Protein AF-A0A957Y7Q2-F1 (afdb_monomer_lite)

Secondary structure (DSSP, 8-state):
-PEEEEEES----GGGGGB--GGG-S--SSEEEEEEEEEE-TTSS-EEEEEEEEEE--GGG-----GGGEEEEESPTT-SS--TTSPPEEEESSTTTTTTT--S--BTTB---S----EEEPPBTTTB--SEEEPGGG-EEE-HHHHHHS-GGGGGGGEEEEEEEES----GGGS-HHHHHHHHHHHT---EEEEE-SPPPPTT--EEE-

Radius of gyration: 21.17 Å; chains: 1; bounding box: 55×33×69 Å

pLDDT: mean 87.17, std 10.28, range [47.88, 97.75]

Sequence (210 aa):
MSGSLAFLAWTRSGIYDLANPPGGNPQLARLPGSVALRLEERDGPGSAQRAADFQIMGPGDVKALARRAVVRMVPAPNSSNAETTLSVHVELAAADLPWRFTPQEHANKHLRPWITLVVGTAAEPGIDDGEVEILPENFVRLRRPVLEAQPLSQAAKWAHVQVALSGDHPDIDVLSTSQLNQLVDAEGGKPVARLLSPRQLARNRLHVAA

Structure (mmCIF, N/CA/C/O backbone):
data_AF-A0A957Y7Q2-F1
#
_entry.id   AF-A0A957Y7Q2-F1
#
loop_
_atom_site.group_PDB
_atom_site.id
_atom_site.type_symbol
_atom_site.label_atom_id
_atom_site.label_alt_id
_atom_site.label_comp_id
_atom_site.label_asym_id
_atom_site.label_entity_id
_atom_site.label_seq_id
_atom_site.pdbx_PDB_ins_code
_atom_site.Cartn_x
_atom_site.Cartn_y
_atom_site.Cartn_z
_atom_site.occupancy
_atom_site.B_iso_or_equiv
_atom_site.auth_seq_id
_atom_site.auth_comp_id
_atom_site.auth_asym_id
_atom_site.auth_atom_id
_atom_site.pdbx_PDB_model_num
ATOM 1 N N . MET A 1 1 ? -26.999 -12.954 -13.210 1.00 47.88 1 MET A N 1
ATOM 2 C CA . MET A 1 1 ? -26.716 -12.090 -12.048 1.00 47.88 1 MET A CA 1
ATOM 3 C C . MET A 1 1 ? -25.632 -11.123 -12.485 1.00 47.88 1 MET A C 1
ATOM 5 O O . MET A 1 1 ? -24.567 -11.594 -12.862 1.00 47.88 1 MET A O 1
ATOM 9 N N . SER A 1 2 ? -25.932 -9.828 -12.582 1.00 55.00 2 SER A N 1
ATOM 10 C CA . SER A 1 2 ? -24.913 -8.821 -12.900 1.00 55.00 2 SER A CA 1
ATOM 11 C C . SER A 1 2 ? -24.164 -8.508 -11.609 1.00 55.00 2 SER A C 1
ATOM 13 O O . SER A 1 2 ? -24.804 -8.124 -10.638 1.00 55.00 2 SER A O 1
ATOM 15 N N . GLY A 1 3 ? -22.854 -8.747 -11.561 1.00 68.38 3 GLY A N 1
ATOM 16 C CA . GLY A 1 3 ? -22.027 -8.307 -10.435 1.00 68.38 3 GLY A CA 1
ATOM 17 C C . GLY A 1 3 ? -21.597 -6.862 -10.661 1.00 68.38 3 GLY A C 1
ATOM 18 O O . GLY A 1 3 ? -21.159 -6.533 -11.765 1.00 68.38 3 GLY A O 1
ATOM 19 N N . SER A 1 4 ? -21.723 -6.006 -9.650 1.00 79.38 4 SER A N 1
ATOM 20 C CA . SER A 1 4 ? -21.169 -4.650 -9.681 1.00 79.38 4 SER A CA 1
ATOM 21 C C . SER A 1 4 ? -19.810 -4.611 -8.973 1.00 79.38 4 SER A C 1
ATOM 23 O O . SER A 1 4 ? -19.458 -5.497 -8.186 1.00 79.38 4 SER A O 1
ATOM 25 N N . LEU A 1 5 ? -18.999 -3.604 -9.302 1.00 83.81 5 LEU A N 1
ATOM 26 C CA . LEU A 1 5 ? -17.697 -3.377 -8.679 1.00 83.81 5 LEU A CA 1
ATOM 27 C C . LEU A 1 5 ? -17.739 -2.082 -7.874 1.00 83.81 5 LEU A C 1
ATOM 29 O O . LEU A 1 5 ? -18.124 -1.044 -8.404 1.00 83.81 5 LEU A O 1
ATOM 33 N N . ALA A 1 6 ? -17.285 -2.148 -6.625 1.00 84.19 6 ALA A N 1
ATOM 34 C CA . ALA A 1 6 ? -17.049 -0.983 -5.783 1.00 84.19 6 ALA A CA 1
ATOM 35 C C . ALA A 1 6 ? -15.551 -0.699 -5.664 1.00 84.19 6 ALA A C 1
ATOM 37 O O . ALA A 1 6 ? -14.737 -1.626 -5.571 1.00 84.19 6 ALA A O 1
ATOM 38 N N . PHE A 1 7 ? -15.199 0.585 -5.606 1.00 87.25 7 PHE A N 1
ATOM 39 C CA . PHE A 1 7 ? -13.823 1.038 -5.441 1.00 87.25 7 PHE A CA 1
ATOM 40 C C . PHE A 1 7 ? -13.696 1.938 -4.215 1.00 87.25 7 PHE A C 1
ATOM 42 O O . PHE A 1 7 ? -14.393 2.942 -4.092 1.00 87.25 7 PHE A O 1
ATOM 49 N N . LEU A 1 8 ? -12.769 1.597 -3.321 1.00 87.81 8 LEU A N 1
ATOM 50 C CA . LEU A 1 8 ? -12.406 2.430 -2.175 1.00 87.81 8 LEU A CA 1
ATOM 51 C C . LEU A 1 8 ? -11.016 3.006 -2.398 1.00 87.81 8 LEU A C 1
ATOM 53 O O . LEU A 1 8 ? -10.085 2.281 -2.757 1.00 87.81 8 LEU A O 1
ATOM 57 N N . ALA A 1 9 ? -10.852 4.297 -2.115 1.00 90.25 9 ALA A N 1
ATOM 58 C CA . ALA A 1 9 ? -9.540 4.939 -2.156 1.00 90.25 9 ALA A CA 1
ATOM 59 C C . ALA A 1 9 ? -8.563 4.325 -1.137 1.00 90.25 9 ALA A C 1
ATOM 61 O O . ALA A 1 9 ? -7.359 4.339 -1.368 1.00 90.25 9 ALA A O 1
ATOM 62 N N . TRP A 1 10 ? -9.074 3.807 -0.015 1.00 92.00 10 TRP A N 1
ATOM 63 C CA . TRP A 1 10 ? -8.314 3.108 1.019 1.00 92.00 10 TRP A CA 1
ATOM 64 C C . TRP A 1 10 ? -9.252 2.351 1.966 1.00 92.00 10 TRP A C 1
ATOM 66 O O . TRP A 1 10 ? -10.445 2.641 2.031 1.00 92.00 10 TRP A O 1
ATOM 76 N N . THR A 1 11 ? -8.702 1.408 2.729 1.00 89.12 11 THR A N 1
ATOM 77 C CA . THR A 1 11 ? -9.353 0.825 3.912 1.00 89.12 11 THR A CA 1
ATOM 78 C C . THR A 1 11 ? -8.315 0.538 4.994 1.00 89.12 11 THR A C 1
ATOM 80 O O . THR A 1 11 ? -7.136 0.330 4.690 1.00 89.12 11 THR A O 1
ATOM 83 N N . ARG A 1 12 ? -8.727 0.572 6.263 1.00 88.62 12 ARG A N 1
ATOM 84 C CA . ARG A 1 12 ? -7.873 0.304 7.425 1.00 88.62 12 ARG A CA 1
ATOM 85 C C . ARG A 1 12 ? -8.731 -0.102 8.623 1.00 88.62 12 ARG A C 1
ATOM 87 O O . ARG A 1 12 ? -9.907 0.232 8.676 1.00 88.62 12 ARG A O 1
ATOM 94 N N . SER A 1 13 ? -8.133 -0.799 9.588 1.00 87.31 13 SER A N 1
ATOM 95 C CA . SER A 1 13 ? -8.796 -1.144 10.853 1.00 87.31 13 SER A CA 1
ATOM 96 C C . SER A 1 13 ? -9.350 0.093 11.575 1.00 87.31 13 SER A C 1
ATOM 98 O O . SER A 1 13 ? -8.656 1.106 11.680 1.00 87.31 13 SER A O 1
ATOM 100 N N . GLY A 1 14 ? -10.550 -0.031 12.149 1.00 85.44 14 GLY A N 1
ATOM 101 C CA . GLY A 1 14 ? -11.187 1.012 12.963 1.00 85.44 14 GLY A CA 1
ATOM 102 C C . GLY A 1 14 ? -10.459 1.329 14.275 1.00 85.44 14 GLY A C 1
ATOM 103 O O . GLY A 1 14 ? -10.749 2.339 14.901 1.00 85.44 14 GLY A O 1
ATOM 104 N N . ILE A 1 15 ? -9.449 0.541 14.685 1.00 87.06 15 ILE A N 1
ATOM 105 C CA . ILE A 1 15 ? -8.597 0.884 15.848 1.00 87.06 15 ILE A CA 1
ATOM 106 C C . ILE A 1 15 ? -7.932 2.259 15.701 1.00 87.06 15 ILE A C 1
ATOM 108 O O . ILE A 1 15 ? -7.582 2.904 16.684 1.00 87.06 15 ILE A O 1
ATOM 112 N N . TYR A 1 16 ? -7.761 2.715 14.463 1.00 88.62 16 TYR A N 1
ATOM 113 C CA . TYR A 1 16 ? -7.198 4.017 14.168 1.00 88.62 16 TYR A CA 1
ATOM 114 C C . TYR A 1 16 ? -8.127 5.190 14.491 1.00 88.62 16 TYR A C 1
ATOM 116 O O . TYR A 1 16 ? -7.624 6.301 14.609 1.00 88.62 16 TYR A O 1
ATOM 124 N N . ASP A 1 17 ? -9.425 4.957 14.691 1.00 86.00 17 ASP A N 1
ATOM 125 C CA . ASP A 1 17 ? -10.363 5.986 15.164 1.00 86.00 17 ASP A CA 1
ATOM 126 C C . ASP A 1 17 ? -10.151 6.301 16.657 1.00 86.00 17 ASP A C 1
ATOM 128 O O . ASP A 1 17 ? -10.610 7.322 17.160 1.00 86.00 17 ASP A O 1
ATOM 132 N N . LEU A 1 18 ? -9.428 5.428 17.369 1.00 88.38 18 LEU A N 1
ATOM 133 C CA . LEU A 1 18 ? -9.012 5.605 18.763 1.00 88.38 18 LEU A CA 1
ATOM 134 C C . LEU A 1 18 ? -7.602 6.216 18.887 1.00 88.38 18 LEU A C 1
ATOM 136 O O . LEU A 1 18 ? -7.056 6.311 19.992 1.00 88.38 18 LEU A O 1
ATOM 140 N N . ALA A 1 19 ? -6.977 6.576 17.764 1.00 87.75 19 ALA A N 1
ATOM 141 C CA . ALA A 1 19 ? -5.699 7.269 17.761 1.00 87.75 19 ALA A CA 1
ATOM 142 C C . ALA A 1 19 ? -5.848 8.711 18.266 1.00 87.75 19 ALA A C 1
ATOM 144 O O . ALA A 1 19 ? -6.865 9.358 18.042 1.00 87.75 19 ALA A O 1
ATOM 145 N N . ASN A 1 20 ? -4.818 9.219 18.944 1.00 82.75 20 ASN A N 1
ATOM 146 C CA . ASN A 1 20 ? -4.787 10.597 19.434 1.00 82.75 20 ASN A CA 1
ATOM 147 C C . ASN A 1 20 ? -3.353 11.162 19.365 1.00 82.75 20 ASN A C 1
ATOM 149 O O . ASN A 1 20 ? -2.636 11.173 20.373 1.00 82.75 20 ASN A O 1
ATOM 153 N N . PRO A 1 21 ? -2.873 11.555 18.169 1.00 75.31 21 PRO A N 1
ATOM 154 C CA . PRO A 1 21 ? -1.514 12.052 17.986 1.00 75.31 21 PRO A CA 1
ATOM 155 C C . PRO A 1 21 ? -1.308 13.408 18.690 1.00 75.31 21 PRO A C 1
ATOM 157 O O . PRO A 1 21 ? -2.061 14.355 18.450 1.00 75.31 21 PRO A O 1
ATOM 160 N N . PRO A 1 22 ? -0.258 13.568 19.520 1.00 67.31 22 PRO A N 1
ATOM 161 C CA . PRO A 1 22 ? 0.011 14.836 20.187 1.00 67.31 22 PRO A CA 1
ATOM 162 C C . PRO A 1 22 ? 0.323 15.948 19.173 1.00 67.31 22 PRO A C 1
ATOM 164 O O . PRO A 1 22 ? 1.165 15.790 18.288 1.00 67.31 22 PRO A O 1
ATOM 167 N N . GLY A 1 23 ? -0.344 17.096 19.319 1.00 66.44 23 GLY A N 1
ATOM 168 C CA . GLY A 1 23 ? -0.047 18.314 18.555 1.00 66.44 23 GLY A CA 1
ATOM 169 C C . GLY A 1 23 ? -0.386 18.269 17.059 1.00 66.44 23 GLY A C 1
ATOM 170 O O . GLY A 1 23 ? 0.131 19.102 16.319 1.00 66.44 23 GLY A O 1
ATOM 171 N N . GLY A 1 24 ? -1.208 17.315 16.598 1.00 57.84 24 GLY A N 1
ATOM 172 C CA . GLY A 1 24 ? -1.688 17.253 15.207 1.00 57.84 24 GLY A CA 1
ATOM 173 C C . GLY A 1 24 ? -0.592 17.065 14.144 1.00 57.84 24 GLY A C 1
ATOM 174 O O . GLY A 1 24 ? -0.817 17.369 12.973 1.00 57.84 24 GLY A O 1
ATOM 175 N N . ASN A 1 25 ? 0.608 16.612 14.533 1.00 55.94 25 ASN A N 1
ATOM 176 C CA . ASN A 1 25 ? 1.783 16.587 13.659 1.00 55.94 25 ASN A CA 1
ATOM 177 C C . ASN A 1 25 ? 1.895 15.244 12.889 1.00 55.94 25 ASN A C 1
ATOM 179 O O . ASN A 1 25 ? 1.857 14.181 13.515 1.00 55.94 25 ASN A O 1
ATOM 183 N N . PRO A 1 26 ? 2.055 15.236 11.547 1.00 55.94 26 PRO A N 1
ATOM 184 C CA . PRO A 1 26 ? 1.536 14.157 10.702 1.00 55.94 26 PRO A CA 1
ATOM 185 C C . PRO A 1 26 ? 2.563 13.080 10.304 1.00 55.94 26 PRO A C 1
ATOM 187 O O . PRO A 1 26 ? 2.405 12.428 9.271 1.00 55.94 26 PRO A O 1
ATOM 190 N N . GLN A 1 27 ? 3.646 12.882 11.059 1.00 63.16 27 GLN A N 1
ATOM 191 C CA . GLN A 1 27 ? 4.695 11.907 10.702 1.00 63.16 27 GLN A CA 1
ATOM 192 C C . GLN A 1 27 ? 5.293 11.224 11.931 1.00 63.16 27 GLN A C 1
ATOM 194 O O . GLN A 1 27 ? 6.496 11.287 12.181 1.00 63.16 27 GLN A O 1
ATOM 199 N N . LEU A 1 28 ? 4.448 10.576 12.726 1.00 70.62 28 LEU A N 1
ATOM 200 C CA . LEU A 1 28 ? 4.940 9.751 13.822 1.00 70.62 28 LEU A CA 1
ATOM 201 C C . LEU A 1 28 ? 5.485 8.423 13.282 1.00 70.62 28 LEU A C 1
ATOM 203 O O . LEU A 1 28 ? 4.999 7.901 12.285 1.00 70.62 28 LEU A O 1
ATOM 207 N N . ALA A 1 29 ? 6.490 7.851 13.949 1.00 84.19 29 ALA A N 1
ATOM 208 C CA . ALA A 1 29 ? 6.969 6.505 13.621 1.00 84.19 29 ALA A CA 1
ATOM 209 C C . ALA A 1 29 ? 5.939 5.423 13.993 1.00 84.19 29 ALA A C 1
ATOM 211 O O . ALA A 1 29 ? 5.874 4.384 13.347 1.00 84.19 29 ALA A O 1
ATOM 212 N N . ARG A 1 30 ? 5.135 5.689 15.027 1.00 89.12 30 ARG A N 1
ATOM 213 C CA . ARG A 1 30 ? 4.009 4.888 15.519 1.00 89.12 30 ARG A CA 1
ATOM 214 C C . ARG A 1 30 ? 2.900 5.831 15.962 1.00 89.12 30 ARG A C 1
ATOM 216 O O . ARG A 1 30 ? 3.196 6.937 16.406 1.00 89.12 30 ARG A O 1
ATOM 223 N N . LEU A 1 31 ? 1.646 5.409 15.852 1.00 88.88 31 LEU A N 1
ATOM 224 C CA . LEU A 1 31 ? 0.507 6.262 16.186 1.00 88.88 31 LEU A CA 1
ATOM 225 C C . LEU A 1 31 ? -0.025 5.917 17.592 1.00 88.88 31 LEU A C 1
ATOM 227 O O . LEU A 1 31 ? -0.501 4.795 17.780 1.00 88.88 31 LEU A O 1
ATOM 231 N N . PRO A 1 32 ? 0.061 6.824 18.585 1.00 90.31 32 PRO A N 1
ATOM 232 C CA . PRO A 1 32 ? -0.504 6.595 19.911 1.00 90.31 32 PRO A CA 1
ATOM 233 C C . PRO A 1 32 ? -2.032 6.582 19.862 1.00 90.31 32 PRO A C 1
ATOM 235 O O . PRO A 1 32 ? -2.642 7.326 19.094 1.00 90.31 32 PRO A O 1
ATOM 238 N N . GLY A 1 33 ? -2.643 5.791 20.735 1.00 90.50 33 GLY A N 1
ATOM 239 C CA . GLY A 1 33 ? -4.079 5.805 20.983 1.00 90.50 33 GLY A CA 1
ATOM 240 C C . GLY A 1 33 ? -4.396 5.421 22.420 1.00 90.50 33 GLY A C 1
ATOM 241 O O . GLY A 1 33 ? -3.513 5.003 23.173 1.00 90.50 33 GLY A O 1
ATOM 242 N N . SER A 1 34 ? -5.656 5.579 22.809 1.00 91.88 34 SER A N 1
ATOM 243 C CA . SER A 1 34 ? -6.122 5.215 24.146 1.00 91.88 34 SER A CA 1
ATOM 244 C C . SER A 1 34 ? -7.539 4.665 24.077 1.00 91.88 34 SER A C 1
ATOM 246 O O . SER A 1 34 ? -8.370 5.157 23.316 1.00 91.88 34 SER A O 1
ATOM 248 N N . VAL A 1 35 ? -7.821 3.626 24.859 1.00 93.06 35 VAL A N 1
ATOM 249 C CA . VAL A 1 35 ? -9.154 3.025 24.965 1.00 93.06 35 VAL A CA 1
ATOM 250 C C . VAL A 1 35 ? -9.614 3.032 26.417 1.00 93.06 35 VAL A C 1
ATOM 252 O O . VAL A 1 35 ? -8.875 2.648 27.321 1.00 93.06 35 VAL A O 1
ATOM 255 N N . ALA A 1 36 ? -10.848 3.470 26.663 1.00 93.19 36 ALA A N 1
ATOM 256 C CA . ALA A 1 36 ? -11.446 3.391 27.989 1.00 93.19 36 ALA A CA 1
ATOM 257 C C . ALA A 1 36 ? -11.910 1.955 28.264 1.00 93.19 36 ALA A C 1
ATOM 259 O O . ALA A 1 36 ? -12.838 1.457 27.630 1.00 93.19 36 ALA A O 1
ATOM 260 N N . LEU A 1 37 ? -11.276 1.296 29.228 1.00 94.12 37 LEU A N 1
ATOM 261 C CA . LEU A 1 37 ? -11.684 -0.007 29.732 1.00 94.12 37 LEU A CA 1
ATOM 262 C C . LEU A 1 37 ? -12.613 0.190 30.926 1.00 94.12 37 LEU A C 1
ATOM 264 O O . LEU A 1 37 ? -12.267 0.894 31.877 1.00 94.12 37 LEU A O 1
ATOM 268 N N . ARG A 1 38 ? -13.778 -0.453 30.886 1.00 95.00 38 ARG A N 1
ATOM 269 C CA . ARG A 1 38 ? -14.711 -0.540 32.010 1.00 95.00 38 ARG A CA 1
ATOM 270 C C . ARG A 1 38 ? -14.719 -1.976 32.514 1.00 95.00 38 ARG A C 1
ATOM 272 O O . ARG A 1 38 ? -14.971 -2.896 31.743 1.00 95.00 38 ARG A O 1
ATOM 279 N N . LEU A 1 39 ? -14.408 -2.151 33.791 1.00 93.88 39 LEU A N 1
ATOM 280 C CA . LEU A 1 39 ? -14.526 -3.416 34.496 1.00 93.88 39 LEU A CA 1
ATOM 281 C C . LEU A 1 39 ? -15.766 -3.358 35.374 1.00 93.88 39 LEU A C 1
ATOM 283 O O . LEU A 1 39 ? -15.965 -2.389 36.107 1.00 93.88 39 LEU A O 1
ATOM 287 N N . GLU A 1 40 ? -16.567 -4.408 35.301 1.00 95.94 40 GLU A N 1
ATOM 288 C CA . GLU A 1 40 ? -17.716 -4.613 36.172 1.00 95.94 40 GLU A CA 1
ATOM 289 C C . GLU A 1 40 ? -17.456 -5.862 37.004 1.00 95.94 40 GLU A C 1
ATOM 291 O O . GLU A 1 40 ? -16.953 -6.875 36.508 1.00 95.94 40 GLU A O 1
ATOM 296 N N . GLU A 1 41 ? -17.726 -5.760 38.298 1.00 94.94 41 GLU A N 1
ATOM 297 C CA . GLU A 1 41 ? -17.642 -6.885 39.210 1.00 94.94 41 GLU A CA 1
ATOM 298 C C . GLU A 1 41 ? -18.726 -7.905 38.844 1.00 94.94 41 GLU A C 1
ATOM 300 O O . GLU A 1 41 ? -19.900 -7.567 38.741 1.00 94.94 41 GLU A O 1
ATOM 305 N N . ARG A 1 42 ? -18.337 -9.167 38.621 1.00 94.00 42 ARG A N 1
ATOM 306 C CA . ARG A 1 42 ? -19.259 -10.190 38.097 1.00 94.00 42 ARG A CA 1
ATOM 307 C C . ARG A 1 42 ? -20.454 -10.445 39.020 1.00 94.00 42 ARG A C 1
ATOM 309 O O . ARG A 1 42 ? -21.563 -10.638 38.538 1.00 94.00 42 ARG A O 1
ATOM 316 N N . ASP A 1 43 ? -20.201 -10.460 40.326 1.00 93.69 43 ASP A N 1
ATOM 317 C CA . ASP A 1 43 ? -21.158 -10.880 41.354 1.00 93.69 43 ASP A CA 1
ATOM 318 C C . ASP A 1 43 ? -21.415 -9.759 42.393 1.00 93.69 43 ASP A C 1
ATOM 320 O O . ASP A 1 43 ? -21.861 -10.030 43.508 1.00 93.69 43 ASP A O 1
ATOM 324 N N . GLY A 1 44 ? -21.128 -8.494 42.052 1.00 92.75 44 GLY A N 1
ATOM 325 C CA . GLY A 1 44 ? -21.241 -7.349 42.964 1.00 92.75 44 GLY A CA 1
ATOM 326 C C . GLY A 1 44 ? -21.487 -6.014 42.247 1.00 92.75 44 GLY A C 1
ATOM 327 O O . GLY A 1 44 ? -21.468 -5.955 41.021 1.00 92.75 44 GLY A O 1
ATOM 328 N N . PRO A 1 45 ? -21.769 -4.924 42.987 1.00 92.25 45 PRO A N 1
ATOM 329 C CA . PRO A 1 45 ? -22.068 -3.619 42.395 1.00 92.25 45 PRO A CA 1
ATOM 330 C C . PRO A 1 45 ? -20.809 -2.832 41.985 1.00 92.25 45 PRO A C 1
ATOM 332 O O . PRO A 1 45 ? -20.927 -1.696 41.519 1.00 92.25 45 PRO A O 1
ATOM 335 N N . GLY A 1 46 ? -19.605 -3.375 42.206 1.00 94.62 46 GLY A N 1
ATOM 336 C CA . GLY A 1 46 ? -18.348 -2.701 41.912 1.00 94.62 46 GLY A CA 1
ATOM 337 C C . GLY A 1 46 ? -18.157 -2.423 40.421 1.00 94.62 46 GLY A C 1
ATOM 338 O O . GLY A 1 46 ? -18.397 -3.274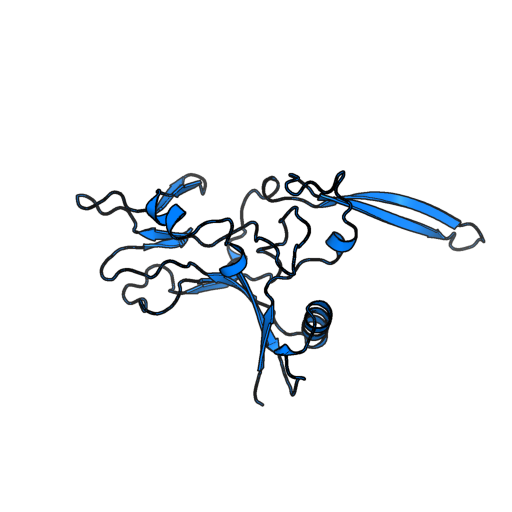 39.566 1.00 94.62 46 GLY A O 1
ATOM 339 N N . SER A 1 47 ? -17.661 -1.229 40.097 1.00 95.06 47 SER A N 1
ATOM 340 C CA . SER A 1 47 ? -17.185 -0.914 38.750 1.00 95.06 47 SER A CA 1
ATOM 341 C C . SER A 1 47 ? -15.926 -0.056 38.808 1.00 95.06 47 SER A C 1
ATOM 343 O O . SER A 1 47 ? -15.728 0.724 39.742 1.00 95.06 47 SER A O 1
ATOM 345 N N . ALA A 1 48 ? -15.061 -0.213 37.811 1.00 93.88 48 ALA A N 1
ATOM 346 C CA . ALA A 1 48 ? -13.869 0.603 37.637 1.00 93.88 48 ALA A CA 1
ATOM 347 C C . ALA A 1 48 ? -13.729 0.995 36.167 1.00 93.88 48 ALA A C 1
ATOM 349 O O . ALA A 1 48 ? -13.984 0.190 35.274 1.00 93.88 48 ALA A O 1
ATOM 350 N N . GLN A 1 49 ? -13.285 2.222 35.907 1.00 95.50 49 GLN A N 1
ATOM 351 C CA . GLN A 1 49 ? -12.983 2.689 34.559 1.00 95.50 49 GLN A CA 1
ATOM 352 C C . GLN A 1 49 ? -11.553 3.214 34.506 1.00 95.50 49 GLN A C 1
ATOM 354 O O . GLN A 1 49 ? -11.148 4.019 35.345 1.00 95.50 49 GLN A O 1
ATOM 359 N N . ARG A 1 50 ? -10.778 2.760 33.520 1.00 95.19 50 ARG A N 1
ATOM 360 C CA . ARG A 1 50 ? -9.399 3.205 33.310 1.00 95.19 50 ARG A CA 1
ATOM 361 C C . ARG A 1 50 ? -9.083 3.287 31.824 1.00 95.19 50 ARG A C 1
ATOM 363 O O . ARG A 1 50 ? -9.490 2.424 31.056 1.00 95.19 50 ARG A O 1
ATOM 370 N N . ALA A 1 51 ? -8.327 4.303 31.432 1.00 93.38 51 ALA A N 1
ATOM 371 C CA . ALA A 1 51 ? -7.736 4.360 30.103 1.00 93.38 51 ALA A CA 1
ATOM 372 C C . ALA A 1 51 ? -6.580 3.351 29.986 1.00 93.38 51 ALA A C 1
ATOM 374 O O . ALA A 1 51 ? -5.769 3.210 30.907 1.00 93.38 51 ALA A O 1
ATOM 375 N N . ALA A 1 52 ? -6.523 2.648 28.860 1.00 94.00 52 ALA A N 1
ATOM 376 C CA . ALA A 1 52 ? -5.396 1.830 28.450 1.00 94.00 52 ALA A CA 1
ATOM 377 C C . ALA A 1 52 ? -4.794 2.423 27.178 1.00 94.00 52 ALA A C 1
ATOM 379 O O . ALA A 1 52 ? -5.442 2.465 26.131 1.00 94.00 52 ALA A O 1
ATOM 380 N N . ASP A 1 53 ? -3.549 2.870 27.285 1.00 94.06 53 ASP A N 1
ATOM 381 C CA . ASP A 1 53 ? -2.824 3.452 26.165 1.00 94.06 53 ASP A CA 1
ATOM 382 C C . ASP A 1 53 ? -2.197 2.358 25.303 1.00 94.06 53 ASP A C 1
ATOM 384 O O . ASP A 1 53 ? -1.726 1.330 25.801 1.00 94.06 53 ASP A O 1
ATOM 388 N N . PHE A 1 54 ? -2.165 2.589 23.997 1.00 92.19 54 PHE A N 1
ATOM 389 C CA . PHE A 1 54 ? -1.560 1.684 23.030 1.00 92.19 54 PHE A CA 1
ATOM 390 C C . PHE A 1 54 ? -0.816 2.453 21.936 1.00 92.19 54 PHE A C 1
ATOM 392 O O . PHE A 1 54 ? -0.895 3.677 21.818 1.00 92.19 54 PHE A O 1
ATOM 399 N N . GLN A 1 55 ? -0.047 1.714 21.138 1.00 91.50 55 GLN A N 1
ATOM 400 C CA . GLN A 1 55 ? 0.695 2.236 19.995 1.00 91.50 55 GLN A CA 1
ATOM 401 C C . GLN A 1 55 ? 0.370 1.390 18.776 1.00 91.50 55 GLN A C 1
ATOM 403 O O . GLN A 1 55 ? 0.491 0.164 18.817 1.00 91.50 55 GLN A O 1
ATOM 408 N N . ILE A 1 56 ? 0.002 2.042 17.683 1.00 90.81 56 ILE A N 1
ATOM 409 C CA . ILE A 1 56 ? -0.171 1.386 16.399 1.00 90.81 56 ILE A CA 1
ATOM 410 C C . ILE A 1 56 ? 1.163 1.403 15.659 1.00 90.81 56 ILE A C 1
ATOM 412 O O . ILE A 1 56 ? 1.795 2.453 15.511 1.00 90.81 56 ILE A O 1
ATOM 416 N N . MET A 1 57 ? 1.585 0.220 15.218 1.00 92.62 57 MET A N 1
ATOM 417 C CA . MET A 1 57 ? 2.837 0.013 14.495 1.00 92.62 57 MET A CA 1
ATOM 418 C C . MET A 1 57 ? 2.882 0.826 13.200 1.00 92.62 57 MET A C 1
ATOM 420 O O . MET A 1 57 ? 1.866 0.998 12.520 1.00 92.62 57 MET A O 1
ATOM 424 N N . GLY A 1 58 ? 4.075 1.299 12.855 1.00 93.38 58 GLY A N 1
ATOM 425 C CA . GLY A 1 58 ? 4.326 2.025 11.615 1.00 93.38 58 GLY A CA 1
ATOM 426 C C . GLY A 1 58 ? 5.223 1.260 10.642 1.00 93.38 58 GLY A C 1
ATOM 427 O O . GLY A 1 58 ? 5.570 0.101 10.878 1.00 93.38 58 GLY A O 1
ATOM 428 N N . PRO A 1 59 ? 5.648 1.902 9.540 1.00 93.19 59 PRO A N 1
ATOM 429 C CA . PRO A 1 59 ? 6.373 1.237 8.459 1.00 93.19 59 PRO A CA 1
ATOM 430 C C . PRO A 1 59 ? 7.727 0.682 8.914 1.00 93.19 59 PRO A C 1
ATOM 432 O O . PRO A 1 59 ? 8.140 -0.383 8.472 1.00 93.19 59 PRO A O 1
ATOM 435 N N . GLY A 1 60 ? 8.395 1.383 9.840 1.00 91.94 60 GLY A N 1
ATOM 436 C CA . GLY A 1 60 ? 9.687 0.971 10.397 1.00 91.94 60 GLY A CA 1
ATOM 437 C C . GLY A 1 60 ? 9.626 -0.282 11.275 1.00 91.94 60 GLY A C 1
ATOM 438 O O . GLY A 1 60 ? 10.665 -0.873 11.552 1.00 91.94 60 GLY A O 1
ATOM 439 N N . ASP A 1 61 ? 8.429 -0.713 11.684 1.00 93.69 61 ASP A N 1
ATOM 440 C CA . ASP A 1 61 ? 8.228 -1.949 12.447 1.00 93.69 61 ASP A CA 1
ATOM 441 C C . ASP A 1 61 ? 8.099 -3.186 11.536 1.00 93.69 61 ASP A C 1
ATOM 443 O O . ASP A 1 61 ? 8.077 -4.322 12.016 1.00 93.69 61 ASP A O 1
ATOM 447 N N . VAL A 1 62 ? 8.020 -2.993 10.213 1.00 93.56 62 VAL A N 1
ATOM 448 C CA . VAL A 1 62 ? 7.859 -4.075 9.239 1.00 93.56 62 VAL A CA 1
ATOM 449 C C . VAL A 1 62 ? 9.213 -4.480 8.666 1.00 93.56 62 VAL A C 1
ATOM 451 O O . VAL A 1 62 ? 9.850 -3.730 7.937 1.00 93.56 62 VAL A O 1
ATOM 454 N N . LYS A 1 63 ? 9.633 -5.720 8.936 1.00 91.19 63 LYS A N 1
ATOM 455 C CA . LYS A 1 63 ? 10.890 -6.267 8.399 1.00 91.19 63 LYS A CA 1
ATOM 456 C C . LYS A 1 63 ? 10.781 -6.724 6.940 1.00 91.19 63 LYS A C 1
ATOM 458 O O . LYS A 1 63 ? 11.730 -6.580 6.180 1.00 91.19 63 LYS A O 1
ATOM 463 N N . ALA A 1 64 ? 9.668 -7.358 6.573 1.00 91.44 64 ALA A N 1
ATOM 464 C CA . ALA A 1 64 ? 9.449 -7.910 5.238 1.00 91.44 64 ALA A CA 1
ATOM 465 C C . ALA A 1 64 ? 7.963 -8.202 4.999 1.00 91.44 64 ALA A C 1
ATOM 467 O O . ALA A 1 64 ? 7.207 -8.454 5.941 1.00 91.44 64 ALA A O 1
ATOM 468 N N . LEU A 1 65 ? 7.566 -8.253 3.727 1.00 91.50 65 LEU A N 1
ATOM 469 C CA . LEU A 1 65 ? 6.271 -8.789 3.318 1.00 91.50 65 LEU A CA 1
ATOM 470 C C . LEU A 1 65 ? 6.363 -10.308 3.137 1.00 91.50 65 LEU A C 1
ATOM 472 O O . LEU A 1 65 ? 7.296 -10.829 2.524 1.00 91.50 65 LEU A O 1
ATOM 476 N N . ALA A 1 66 ? 5.369 -11.039 3.641 1.00 92.88 66 ALA A N 1
ATOM 477 C CA . ALA A 1 66 ? 5.247 -12.459 3.332 1.00 92.88 66 ALA A CA 1
ATOM 478 C C . ALA A 1 66 ? 4.971 -12.632 1.830 1.00 92.88 66 ALA A C 1
ATOM 480 O O . ALA A 1 66 ? 4.119 -11.936 1.291 1.00 92.88 66 ALA A O 1
ATOM 481 N N . ARG A 1 67 ? 5.607 -13.603 1.160 1.00 89.81 67 ARG A N 1
ATOM 482 C CA . ARG A 1 67 ? 5.404 -13.835 -0.289 1.00 89.81 67 ARG A CA 1
ATOM 483 C C . ARG A 1 67 ? 3.927 -13.983 -0.674 1.00 89.81 67 ARG A C 1
ATOM 485 O O . ARG A 1 67 ? 3.489 -13.402 -1.655 1.00 89.81 67 ARG A O 1
ATOM 492 N N . ARG A 1 68 ? 3.148 -14.689 0.154 1.00 93.50 68 ARG A N 1
ATOM 493 C CA . ARG A 1 68 ? 1.693 -14.882 -0.013 1.00 93.50 68 ARG A CA 1
ATOM 494 C C . ARG A 1 68 ? 0.851 -13.609 0.138 1.00 93.50 68 ARG A C 1
ATOM 496 O O . ARG A 1 68 ? -0.355 -13.667 -0.061 1.00 93.50 68 ARG A O 1
ATOM 503 N N . ALA A 1 69 ? 1.448 -12.495 0.562 1.00 94.81 69 ALA A N 1
ATOM 504 C CA . ALA A 1 69 ? 0.756 -11.215 0.628 1.00 94.81 69 ALA A CA 1
ATOM 505 C C . ALA A 1 69 ? 0.438 -10.687 -0.773 1.00 94.81 69 ALA A C 1
ATOM 507 O O . ALA A 1 69 ? -0.573 -10.015 -0.920 1.00 94.81 69 ALA A O 1
ATOM 508 N N . VAL A 1 70 ? 1.252 -11.022 -1.780 1.00 95.81 70 VAL A N 1
ATOM 509 C CA . VAL A 1 70 ? 0.964 -10.759 -3.193 1.00 95.81 70 VAL A CA 1
ATOM 510 C C . VAL A 1 70 ? 0.270 -11.985 -3.777 1.00 95.81 70 VAL A C 1
ATOM 512 O O . VAL A 1 70 ? 0.853 -13.067 -3.827 1.00 95.81 70 VAL A O 1
ATOM 515 N N . VAL A 1 71 ? -0.982 -11.826 -4.202 1.00 95.06 71 VAL A N 1
ATOM 516 C CA . VAL A 1 71 ? -1.807 -12.925 -4.742 1.00 95.06 71 VAL A CA 1
ATOM 517 C C . VAL A 1 71 ? -1.846 -12.937 -6.263 1.00 95.06 71 VAL A C 1
ATOM 519 O O . VAL A 1 71 ? -2.091 -13.982 -6.862 1.00 95.06 71 VAL A O 1
ATOM 522 N N . ARG A 1 72 ? -1.565 -11.795 -6.897 1.00 96.06 72 ARG A N 1
ATOM 523 C CA . ARG A 1 72 ? -1.483 -11.672 -8.352 1.00 96.06 72 ARG A CA 1
ATOM 524 C C . ARG A 1 72 ? -0.467 -10.610 -8.740 1.00 96.06 72 ARG A C 1
ATOM 526 O O . ARG A 1 72 ? -0.371 -9.574 -8.090 1.00 96.06 72 ARG A O 1
ATOM 533 N N . MET A 1 73 ? 0.248 -10.863 -9.828 1.00 96.50 73 MET A N 1
ATOM 534 C CA . MET A 1 73 ? 1.123 -9.902 -10.496 1.00 96.50 73 MET A CA 1
ATOM 535 C C . MET A 1 73 ? 0.681 -9.799 -11.952 1.00 96.50 73 MET A C 1
ATOM 537 O O . MET A 1 73 ? 0.448 -10.825 -12.597 1.00 96.50 73 MET A O 1
ATOM 541 N N . VAL A 1 74 ? 0.516 -8.575 -12.449 1.00 95.69 74 VAL A N 1
ATOM 542 C CA . VAL A 1 74 ? 0.115 -8.303 -13.830 1.00 95.69 74 VAL A CA 1
ATOM 543 C C . VAL A 1 74 ? 1.051 -7.244 -14.420 1.00 95.69 74 VAL A C 1
ATOM 545 O O . VAL A 1 74 ? 1.066 -6.125 -13.911 1.00 95.69 74 VAL A O 1
ATOM 548 N N . PRO A 1 75 ? 1.801 -7.558 -15.493 1.00 94.75 75 PRO A N 1
ATOM 549 C CA . PRO A 1 75 ? 1.916 -8.875 -16.127 1.00 94.75 75 PRO A CA 1
ATOM 550 C C . PRO A 1 75 ? 2.540 -9.921 -15.189 1.00 94.75 75 PRO A C 1
ATOM 552 O O . PRO A 1 75 ? 3.127 -9.589 -14.158 1.00 94.75 75 PRO A O 1
ATOM 555 N N . ALA A 1 76 ? 2.412 -11.201 -15.545 1.00 93.81 76 ALA A N 1
ATOM 556 C CA . ALA A 1 76 ? 3.116 -12.251 -14.820 1.00 93.81 76 ALA A CA 1
ATOM 557 C C . ALA A 1 76 ? 4.642 -12.044 -14.949 1.00 93.81 76 ALA A C 1
ATOM 559 O O . ALA A 1 76 ? 5.103 -11.574 -15.998 1.00 93.81 76 ALA A O 1
ATOM 560 N N . PRO A 1 77 ? 5.445 -12.400 -13.932 1.00 91.19 77 PRO A N 1
ATOM 561 C CA . PRO A 1 77 ? 6.899 -12.329 -14.032 1.00 91.19 77 PRO A CA 1
ATOM 562 C C . PRO A 1 77 ? 7.423 -13.044 -15.285 1.00 91.19 77 PRO A C 1
ATOM 564 O O . PRO A 1 77 ? 6.909 -14.098 -15.656 1.00 91.19 77 PRO A O 1
ATOM 567 N N . ASN A 1 78 ? 8.456 -12.482 -15.918 1.00 89.38 78 ASN A N 1
ATOM 568 C CA . ASN A 1 78 ? 9.081 -12.996 -17.148 1.00 89.38 78 ASN A CA 1
ATOM 569 C C . ASN A 1 78 ? 8.181 -13.010 -18.401 1.00 89.38 78 ASN A C 1
ATOM 571 O O . ASN A 1 78 ? 8.486 -13.704 -19.370 1.00 89.38 78 ASN A O 1
ATOM 575 N N . SER A 1 79 ? 7.088 -12.241 -18.417 1.00 91.25 79 SER A N 1
ATOM 576 C CA . SER A 1 79 ? 6.280 -12.067 -19.632 1.00 91.25 79 SER A CA 1
ATOM 577 C C . SER A 1 79 ? 7.061 -11.300 -20.705 1.00 91.25 79 SER A C 1
ATOM 579 O O . SER A 1 79 ? 7.515 -10.185 -20.457 1.00 91.25 79 SER A O 1
ATOM 581 N N . SER A 1 80 ? 7.176 -11.865 -21.909 1.00 88.00 80 SER A N 1
ATOM 582 C CA . SER A 1 80 ? 7.850 -11.230 -23.056 1.00 88.00 80 SER A CA 1
ATOM 583 C C . SER A 1 80 ? 6.915 -10.386 -23.929 1.00 88.00 80 SER A C 1
ATOM 585 O O . SER A 1 80 ? 7.372 -9.530 -24.680 1.00 88.00 80 SER A O 1
ATOM 587 N N . ASN A 1 81 ? 5.605 -10.611 -23.824 1.00 85.94 81 ASN A N 1
ATOM 588 C CA . ASN A 1 81 ? 4.554 -9.981 -24.624 1.00 85.94 81 ASN A CA 1
ATOM 589 C C . ASN A 1 81 ? 3.543 -9.223 -23.748 1.00 85.94 81 ASN A C 1
ATOM 591 O O . ASN A 1 81 ? 2.339 -9.266 -23.995 1.00 85.94 81 ASN A O 1
ATOM 595 N N . ALA A 1 82 ? 4.026 -8.564 -22.693 1.00 88.69 82 ALA A N 1
ATOM 596 C CA . ALA A 1 82 ? 3.174 -7.750 -21.837 1.00 88.69 82 ALA A CA 1
ATOM 597 C C . ALA A 1 82 ? 2.525 -6.608 -22.639 1.00 88.69 82 ALA A C 1
ATOM 599 O O . ALA A 1 82 ? 3.205 -5.892 -23.375 1.00 88.69 82 ALA A O 1
ATOM 600 N N . GLU A 1 83 ? 1.212 -6.435 -22.476 1.00 87.00 83 GLU A N 1
ATOM 601 C CA . GLU A 1 83 ? 0.465 -5.377 -23.153 1.00 87.00 83 GLU A CA 1
ATOM 602 C C . GLU A 1 83 ? 0.916 -4.002 -22.649 1.00 87.00 83 GLU A C 1
ATOM 604 O O . GLU A 1 83 ? 0.748 -3.671 -21.474 1.00 87.00 83 GLU A O 1
ATOM 609 N N . THR A 1 84 ? 1.488 -3.188 -23.536 1.00 86.12 84 THR A N 1
ATOM 610 C CA . THR A 1 84 ? 2.120 -1.916 -23.150 1.00 86.12 84 THR A CA 1
ATOM 611 C C . THR A 1 84 ? 1.114 -0.819 -22.806 1.00 86.12 84 THR A C 1
ATOM 613 O O . THR A 1 84 ? 1.484 0.174 -22.186 1.00 86.12 84 THR A O 1
ATOM 616 N N . THR A 1 85 ? -0.156 -0.981 -23.193 1.00 87.75 85 THR A N 1
ATOM 617 C CA . THR A 1 85 ? -1.225 -0.016 -22.890 1.00 87.75 85 THR A CA 1
ATOM 618 C C . THR A 1 85 ? -1.879 -0.239 -21.527 1.00 87.75 85 THR A C 1
ATOM 620 O O . THR A 1 85 ? -2.670 0.598 -21.096 1.00 87.75 85 THR A O 1
ATOM 623 N N . LEU A 1 86 ? -1.591 -1.356 -20.848 1.00 89.56 86 LEU A N 1
ATOM 624 C CA . LEU A 1 86 ? -2.141 -1.665 -19.529 1.00 89.56 86 LEU A CA 1
ATOM 625 C C . LEU A 1 86 ? -1.164 -1.271 -18.418 1.00 89.56 86 LEU A C 1
ATOM 627 O O . LEU A 1 86 ? 0.052 -1.393 -18.553 1.00 89.56 86 LEU A O 1
ATOM 631 N N . SER A 1 87 ? -1.708 -0.832 -17.284 1.00 92.00 87 SER A N 1
ATOM 632 C CA . SER A 1 87 ? -0.905 -0.536 -16.097 1.00 92.00 87 SER A CA 1
ATOM 633 C C . SER A 1 87 ? -0.421 -1.816 -15.421 1.00 92.00 87 SER A C 1
ATOM 635 O O . SER A 1 87 ? -1.207 -2.731 -15.141 1.00 92.00 87 SER A O 1
ATOM 637 N N . VAL A 1 88 ? 0.867 -1.833 -15.078 1.00 95.88 88 VAL A N 1
ATOM 638 C CA . VAL A 1 88 ? 1.438 -2.861 -14.206 1.00 95.88 88 VAL A CA 1
ATOM 639 C C . VAL A 1 88 ? 0.822 -2.726 -12.822 1.00 95.88 88 VAL A C 1
ATOM 641 O O . VAL A 1 88 ? 0.733 -1.621 -12.282 1.00 95.88 88 VAL A O 1
ATOM 644 N N . HIS A 1 89 ? 0.394 -3.840 -12.241 1.00 96.88 89 HIS A N 1
ATOM 645 C CA . HIS A 1 89 ? -0.159 -3.850 -10.897 1.00 96.88 89 HIS A CA 1
ATOM 646 C C . HIS A 1 89 ? 0.064 -5.180 -10.182 1.00 96.88 89 HIS A C 1
ATOM 648 O O . HIS A 1 89 ? 0.289 -6.227 -10.795 1.00 96.88 89 HIS A O 1
ATOM 654 N N . VAL A 1 90 ? -0.050 -5.130 -8.859 1.00 97.56 90 VAL A N 1
ATOM 655 C CA . VAL A 1 90 ? -0.116 -6.308 -7.996 1.00 97.56 90 VAL A CA 1
ATOM 656 C C . VAL A 1 90 ? -1.400 -6.290 -7.183 1.00 97.56 90 VAL A C 1
ATOM 658 O O . VAL A 1 90 ? -1.863 -5.230 -6.763 1.00 97.56 90 VAL A O 1
ATOM 661 N N . GLU A 1 91 ? -1.968 -7.469 -6.958 1.00 97.12 91 GLU A N 1
ATOM 662 C CA . GLU A 1 91 ? -3.087 -7.671 -6.041 1.00 97.12 91 GLU A CA 1
ATOM 663 C C . GLU A 1 91 ? -2.569 -8.231 -4.722 1.00 97.12 91 GLU A C 1
ATOM 665 O O . GLU A 1 91 ? -1.717 -9.127 -4.702 1.00 97.12 91 GLU A O 1
ATOM 670 N N . LEU A 1 92 ? -3.102 -7.717 -3.618 1.00 96.88 92 LEU A N 1
ATOM 671 C CA . LEU A 1 92 ? -2.711 -8.085 -2.268 1.00 96.88 92 LEU A CA 1
ATOM 672 C C . LEU A 1 92 ? -3.820 -8.874 -1.571 1.00 96.88 92 LEU A C 1
ATOM 674 O O . LEU A 1 92 ? -4.998 -8.543 -1.687 1.00 96.88 92 LEU A O 1
ATOM 678 N N . ALA A 1 93 ? -3.423 -9.895 -0.806 1.00 91.50 93 ALA A N 1
ATOM 679 C CA . ALA A 1 93 ? -4.335 -10.790 -0.092 1.00 91.50 93 ALA A CA 1
ATOM 680 C C . ALA A 1 93 ? -5.209 -10.065 0.941 1.00 91.50 93 ALA A C 1
ATOM 682 O O . ALA A 1 93 ? -6.343 -10.464 1.181 1.00 91.50 93 ALA A O 1
ATOM 683 N N . ALA A 1 94 ? -4.655 -9.038 1.589 1.00 91.56 94 ALA A N 1
ATOM 684 C CA . ALA A 1 94 ? -5.348 -8.253 2.597 1.00 91.56 94 ALA A CA 1
ATOM 685 C C . ALA A 1 94 ? -5.588 -6.836 2.072 1.00 91.56 94 ALA A C 1
ATOM 687 O O . ALA A 1 94 ? -4.644 -6.142 1.690 1.00 91.56 94 ALA A O 1
ATOM 688 N N . ALA A 1 95 ? -6.852 -6.418 2.073 1.00 92.62 95 ALA A N 1
ATOM 689 C CA . ALA A 1 95 ? -7.294 -5.154 1.492 1.00 92.62 95 ALA A CA 1
ATOM 690 C C . ALA A 1 95 ? -6.745 -3.913 2.211 1.00 92.62 95 ALA A C 1
ATOM 692 O O . ALA A 1 95 ? -6.526 -2.878 1.593 1.00 92.62 95 ALA A O 1
ATOM 693 N N . ASP A 1 96 ? -6.479 -4.012 3.508 1.00 93.00 96 ASP A N 1
ATOM 694 C CA . ASP A 1 96 ? -5.913 -2.922 4.298 1.00 93.00 96 ASP A CA 1
ATOM 695 C C . ASP A 1 96 ? -4.382 -2.850 4.207 1.00 93.00 96 ASP A C 1
ATOM 697 O O . ASP A 1 96 ? -3.800 -1.864 4.653 1.00 93.00 96 ASP A O 1
ATOM 701 N N . LEU A 1 97 ? -3.703 -3.860 3.640 1.00 95.88 97 LEU A N 1
ATOM 702 C CA . LEU A 1 97 ? -2.241 -3.970 3.686 1.00 95.88 97 LEU A CA 1
ATOM 703 C C . LEU A 1 97 ? -1.507 -2.704 3.210 1.00 95.88 97 LEU A C 1
ATOM 705 O O . LEU A 1 97 ? -0.569 -2.320 3.907 1.00 95.88 97 LEU A O 1
ATOM 709 N N . PRO A 1 98 ? -1.908 -2.005 2.125 1.00 96.88 98 PRO A N 1
ATOM 710 C CA . PRO A 1 98 ? -1.257 -0.759 1.718 1.00 96.88 98 PRO A CA 1
ATOM 711 C C . PRO A 1 98 ? -1.286 0.363 2.756 1.00 96.88 98 PRO A C 1
ATOM 713 O O . PRO A 1 98 ? -0.401 1.212 2.735 1.00 96.88 98 PRO A O 1
ATOM 716 N N . TRP A 1 99 ? -2.266 0.376 3.663 1.00 95.44 99 TRP A N 1
ATOM 717 C CA . TRP A 1 99 ? -2.486 1.448 4.645 1.00 95.44 99 TRP A CA 1
ATOM 718 C C . TRP A 1 99 ? -2.325 0.995 6.099 1.00 95.44 99 TRP A C 1
ATOM 720 O O . TRP A 1 99 ? -2.265 1.835 6.998 1.00 95.44 99 TRP A O 1
ATOM 730 N N . ARG A 1 100 ? -2.221 -0.318 6.336 1.00 94.00 100 ARG A N 1
ATOM 731 C CA . ARG A 1 100 ? -2.172 -0.963 7.658 1.00 94.00 100 ARG A CA 1
ATOM 732 C C . ARG A 1 100 ? -1.100 -0.412 8.586 1.00 94.00 100 ARG A C 1
ATOM 734 O O . ARG A 1 100 ? -1.278 -0.489 9.789 1.00 94.00 100 ARG A O 1
ATOM 741 N N . PHE A 1 101 ? 0.001 0.095 8.042 1.00 94.75 101 PHE A N 1
ATOM 742 C CA . PHE A 1 101 ? 1.107 0.652 8.818 1.00 94.75 101 PHE A CA 1
ATOM 743 C C . PHE A 1 101 ? 1.336 2.132 8.515 1.00 94.75 101 PHE A C 1
ATOM 745 O O . PHE A 1 101 ? 2.391 2.661 8.833 1.00 94.75 101 PHE A O 1
ATOM 752 N N . THR A 1 102 ? 0.373 2.826 7.901 1.00 92.06 102 THR A N 1
ATOM 753 C CA . THR A 1 102 ? 0.462 4.278 7.713 1.00 92.06 102 THR A CA 1
ATOM 754 C C . THR A 1 102 ? 0.230 4.963 9.065 1.00 92.06 102 THR A C 1
ATOM 756 O O . THR A 1 102 ? -0.888 4.903 9.579 1.00 92.06 102 THR A O 1
ATOM 759 N N . PRO A 1 103 ? 1.228 5.646 9.654 1.00 87.25 103 PRO A N 1
ATOM 760 C CA . PRO A 1 103 ? 1.132 6.221 10.995 1.00 87.25 103 PRO A CA 1
ATOM 761 C C . PRO A 1 103 ? 0.593 7.659 10.929 1.00 87.25 103 PRO A C 1
ATOM 763 O O . PRO A 1 103 ? 1.146 8.591 11.508 1.00 87.25 103 PRO A O 1
ATOM 766 N N . GLN A 1 104 ? -0.459 7.842 10.132 1.00 84.75 104 GLN A N 1
ATOM 767 C CA . GLN A 1 104 ? -1.092 9.125 9.845 1.00 84.75 104 GLN A CA 1
ATOM 768 C C . GLN A 1 104 ? -2.606 8.959 9.942 1.00 84.75 104 GLN A C 1
ATOM 770 O O . GLN A 1 104 ? -3.153 7.891 9.626 1.00 84.75 104 GLN A O 1
ATOM 775 N N . GLU A 1 105 ? -3.275 10.024 10.360 1.00 80.88 105 GLU A N 1
ATOM 776 C CA . GLU A 1 105 ? -4.710 10.177 10.155 1.00 80.88 105 GLU A CA 1
ATOM 777 C C . GLU A 1 105 ? -4.992 10.455 8.676 1.00 80.88 105 GLU A C 1
ATOM 779 O O . GLU A 1 105 ? -4.137 10.958 7.940 1.00 80.88 105 GLU A O 1
ATOM 784 N N . HIS A 1 106 ? -6.187 10.095 8.215 1.00 81.12 106 HIS A N 1
ATOM 785 C CA . HIS A 1 106 ? -6.597 10.434 6.859 1.00 81.12 106 HIS A CA 1
ATOM 786 C C . HIS A 1 106 ? -6.917 11.934 6.770 1.00 81.12 106 HIS A C 1
ATOM 788 O O . HIS A 1 106 ? -7.515 12.512 7.675 1.00 81.12 106 HIS A O 1
ATOM 794 N N . ALA A 1 107 ? -6.610 12.565 5.641 1.00 79.25 107 ALA A N 1
ATOM 795 C CA . ALA A 1 107 ? -6.949 13.963 5.381 1.00 79.25 107 ALA A CA 1
ATOM 796 C C . ALA A 1 107 ? -7.753 14.060 4.084 1.00 79.25 107 ALA A C 1
ATOM 798 O O . ALA A 1 107 ? -7.366 13.476 3.075 1.00 79.25 107 ALA A O 1
ATOM 799 N N . ASN A 1 108 ? -8.875 14.787 4.091 1.00 77.31 108 ASN A N 1
ATOM 800 C CA . ASN A 1 108 ? -9.728 14.982 2.908 1.00 77.31 108 ASN A CA 1
ATOM 801 C C . ASN A 1 108 ? -10.104 13.668 2.190 1.00 77.31 108 ASN A C 1
ATOM 803 O O . ASN A 1 108 ? -10.040 13.591 0.969 1.00 77.31 108 ASN A O 1
ATOM 807 N N . LYS A 1 109 ? -10.462 12.618 2.947 1.00 75.06 109 LYS A N 1
ATOM 808 C CA . LYS A 1 109 ? -10.745 11.257 2.438 1.00 75.06 109 LYS A CA 1
ATOM 809 C C . LYS A 1 109 ? -9.557 10.545 1.772 1.00 75.06 109 LYS A C 1
ATOM 811 O O . LYS A 1 109 ? -9.745 9.478 1.195 1.00 75.06 109 LYS A O 1
ATOM 816 N N . HIS A 1 110 ? -8.339 11.066 1.892 1.00 82.56 110 HIS A N 1
ATOM 817 C CA . HIS A 1 110 ? -7.124 10.429 1.399 1.00 82.56 110 HIS A CA 1
ATOM 818 C C . HIS A 1 110 ? -6.262 9.910 2.546 1.00 82.56 110 HIS A C 1
ATOM 820 O O . HIS A 1 110 ? -6.076 10.573 3.566 1.00 82.56 110 HIS A O 1
ATOM 826 N N . LEU A 1 111 ? -5.674 8.737 2.331 1.00 90.25 111 LEU A N 1
ATOM 827 C CA . LEU A 1 111 ? -4.654 8.171 3.197 1.00 90.25 111 LEU A CA 1
ATOM 828 C C . LEU A 1 111 ? -3.512 7.660 2.320 1.00 90.25 111 LEU A C 1
ATOM 830 O O . LEU A 1 111 ? -3.725 6.893 1.378 1.00 90.25 111 LEU A O 1
ATOM 834 N N . ARG A 1 112 ? -2.290 8.112 2.603 1.00 92.00 112 ARG A N 1
ATOM 835 C CA . ARG A 1 112 ? -1.112 7.693 1.843 1.00 92.00 112 ARG A CA 1
ATOM 836 C C . ARG A 1 112 ? -0.779 6.235 2.186 1.00 92.00 112 ARG A C 1
ATOM 838 O O . ARG A 1 112 ? -0.662 5.925 3.372 1.00 92.00 112 ARG A O 1
ATOM 845 N N . PRO A 1 113 ? -0.604 5.339 1.202 1.00 95.50 113 PRO A N 1
ATOM 846 C CA . PRO A 1 113 ? -0.144 3.991 1.494 1.00 95.50 113 PRO A CA 1
ATOM 847 C C . PRO A 1 113 ? 1.324 4.017 1.949 1.00 95.50 113 PRO A C 1
ATOM 849 O O . PRO A 1 113 ? 2.112 4.847 1.486 1.00 95.50 113 PRO A O 1
ATOM 852 N N . TRP A 1 114 ? 1.700 3.121 2.862 1.00 95.12 114 TRP A N 1
ATOM 853 C CA . TRP A 1 114 ? 3.082 2.997 3.346 1.00 95.12 114 TRP A CA 1
ATOM 854 C C . TRP A 1 114 ? 3.975 2.177 2.400 1.00 95.12 114 TRP A C 1
ATOM 856 O O . TRP A 1 114 ? 5.197 2.259 2.490 1.00 95.12 114 TRP A O 1
ATOM 866 N N . ILE A 1 115 ? 3.362 1.431 1.476 1.00 95.56 115 ILE A N 1
ATOM 867 C CA . ILE A 1 115 ? 4.009 0.699 0.378 1.00 95.56 115 ILE A CA 1
ATOM 868 C C . ILE A 1 115 ? 3.504 1.197 -0.973 1.00 95.56 115 ILE A C 1
ATOM 870 O O . ILE A 1 115 ? 2.386 1.693 -1.100 1.00 95.56 115 ILE A O 1
ATOM 874 N N . THR A 1 116 ? 4.320 1.034 -2.006 1.00 95.75 116 THR A N 1
ATOM 875 C CA . THR A 1 116 ? 3.951 1.322 -3.393 1.00 95.75 116 THR A CA 1
ATOM 876 C C . THR A 1 116 ? 4.637 0.315 -4.309 1.00 95.75 116 THR A C 1
ATOM 878 O O . THR A 1 116 ? 5.650 -0.256 -3.918 1.00 95.75 116 THR A O 1
ATOM 881 N N . LEU A 1 117 ? 4.079 0.092 -5.498 1.00 96.31 117 LEU A N 1
ATOM 882 C CA . LEU A 1 117 ? 4.702 -0.736 -6.526 1.00 96.31 117 LEU A CA 1
ATOM 883 C C . LEU A 1 117 ? 5.578 0.153 -7.403 1.00 96.31 117 LEU A C 1
ATOM 885 O O . LEU A 1 117 ? 5.067 1.093 -8.016 1.00 96.31 117 LEU A O 1
ATOM 889 N N . VAL A 1 118 ? 6.864 -0.159 -7.501 1.00 94.88 118 VAL A N 1
ATOM 890 C CA . VAL A 1 118 ? 7.796 0.561 -8.367 1.00 94.88 118 VAL A CA 1
ATOM 891 C C . VAL A 1 118 ? 8.160 -0.317 -9.553 1.00 94.88 118 VAL A C 1
ATOM 893 O O . VAL A 1 118 ? 8.478 -1.490 -9.397 1.00 94.88 118 VAL A O 1
ATOM 896 N N . VAL A 1 119 ? 8.114 0.251 -10.757 1.00 95.19 119 VAL A N 1
ATOM 897 C CA . VAL A 1 119 ? 8.475 -0.448 -11.995 1.00 95.19 119 VAL A CA 1
ATOM 898 C C . VAL A 1 119 ? 9.418 0.432 -12.792 1.00 95.19 119 VAL A C 1
ATOM 900 O O . VAL A 1 119 ? 9.156 1.619 -12.984 1.00 95.19 119 VAL A O 1
ATOM 903 N N . GLY A 1 120 ? 10.499 -0.156 -13.289 1.00 94.75 120 GLY A N 1
ATOM 904 C CA . GLY A 1 120 ? 11.432 0.516 -14.184 1.00 94.75 120 GLY A CA 1
ATOM 905 C C . GLY A 1 120 ? 12.241 -0.476 -14.996 1.00 94.75 120 GLY A C 1
ATOM 906 O O . GLY A 1 120 ? 12.095 -1.690 -14.850 1.00 94.75 120 GLY A O 1
ATOM 907 N N . THR A 1 121 ? 13.068 0.042 -15.892 1.00 94.75 121 THR A N 1
ATOM 908 C CA . THR A 1 121 ? 13.940 -0.797 -16.721 1.00 94.75 121 THR A CA 1
ATOM 909 C C . THR A 1 121 ? 15.057 -1.439 -15.894 1.00 94.75 121 THR A C 1
ATOM 911 O O . THR A 1 121 ? 15.569 -0.835 -14.950 1.00 94.75 121 THR A O 1
ATOM 914 N N . ALA A 1 122 ? 15.428 -2.670 -16.240 1.00 93.94 122 ALA A N 1
ATOM 915 C CA . ALA A 1 122 ? 16.654 -3.299 -15.755 1.00 93.94 122 ALA A CA 1
ATOM 916 C C . ALA A 1 122 ? 17.874 -2.759 -16.509 1.00 93.94 122 ALA A C 1
ATOM 918 O O . ALA A 1 122 ? 17.737 -2.243 -17.620 1.00 93.94 122 ALA A O 1
ATOM 919 N N . ALA A 1 123 ? 19.057 -2.943 -15.921 1.00 94.44 123 ALA A N 1
ATOM 920 C CA . ALA A 1 123 ? 20.316 -2.677 -16.600 1.00 94.44 123 ALA A CA 1
ATOM 921 C C . ALA A 1 123 ? 20.476 -3.565 -17.836 1.00 94.44 123 ALA A C 1
ATOM 923 O O . ALA A 1 123 ? 20.215 -4.771 -17.790 1.00 94.44 123 ALA A O 1
ATOM 924 N N . GLU A 1 124 ? 20.958 -2.965 -18.917 1.00 92.75 124 GLU A N 1
ATOM 925 C CA . GLU A 1 124 ? 21.266 -3.650 -20.162 1.00 92.75 124 GLU A CA 1
ATOM 926 C C . GLU A 1 124 ? 22.745 -3.402 -20.505 1.00 92.75 124 GLU A C 1
ATOM 928 O O . GLU A 1 124 ? 23.120 -2.272 -20.839 1.00 92.75 124 GLU A O 1
ATOM 933 N N . PRO A 1 125 ? 23.620 -4.423 -20.378 1.00 91.56 125 PRO A N 1
ATOM 934 C CA . PRO A 1 125 ? 25.060 -4.252 -20.543 1.00 91.56 125 PRO A CA 1
ATOM 935 C C . PRO A 1 125 ? 25.435 -3.612 -21.882 1.00 91.56 125 PRO A C 1
ATOM 937 O O . PRO A 1 125 ? 25.088 -4.115 -22.946 1.00 91.56 125 PRO A O 1
ATOM 940 N N . GLY A 1 126 ? 26.184 -2.509 -21.817 1.00 89.81 126 GLY A N 1
ATOM 941 C CA . GLY A 1 126 ? 26.607 -1.751 -22.997 1.00 89.81 126 GLY A CA 1
ATOM 942 C C . GLY A 1 126 ? 25.554 -0.791 -23.562 1.00 89.81 126 GLY A C 1
ATOM 943 O O . GLY A 1 126 ? 25.850 -0.113 -24.542 1.00 89.81 126 GLY A O 1
ATOM 944 N N . ILE A 1 127 ? 24.364 -0.706 -22.954 1.00 90.56 127 ILE A N 1
ATOM 945 C CA . ILE A 1 127 ? 23.281 0.198 -23.365 1.00 90.56 127 ILE A CA 1
ATOM 946 C C . ILE A 1 127 ? 23.007 1.231 -22.271 1.00 90.56 127 ILE A C 1
ATOM 948 O O . ILE A 1 127 ? 23.257 2.416 -22.484 1.00 90.56 127 ILE A O 1
ATOM 952 N N . ASP A 1 128 ? 22.534 0.801 -21.100 1.00 92.88 128 ASP A N 1
ATOM 953 C CA . ASP A 1 128 ? 22.317 1.673 -19.945 1.00 92.88 128 ASP A CA 1
ATOM 954 C C . ASP A 1 128 ? 22.294 0.888 -18.624 1.00 92.88 128 ASP A C 1
ATOM 956 O O . ASP A 1 128 ? 22.174 -0.338 -18.590 1.00 92.88 128 ASP A O 1
ATOM 960 N N . ASP A 1 129 ? 22.413 1.609 -17.512 1.00 91.88 129 ASP A N 1
ATOM 961 C CA . ASP A 1 129 ? 22.440 1.003 -16.182 1.00 91.88 129 ASP A CA 1
ATOM 962 C C . ASP A 1 129 ? 21.043 0.641 -15.621 1.00 91.88 129 ASP A C 1
ATOM 964 O O . ASP A 1 129 ? 20.927 0.282 -14.442 1.00 91.88 129 ASP A O 1
ATOM 968 N N . GLY A 1 130 ? 19.972 0.791 -16.407 1.00 94.00 130 GLY A N 1
ATOM 969 C CA . GLY A 1 130 ? 18.594 0.614 -15.956 1.00 94.00 130 GLY A CA 1
ATOM 970 C C . GLY A 1 130 ? 18.129 1.668 -14.953 1.00 94.00 130 GLY A C 1
ATOM 971 O O . GLY A 1 130 ? 18.878 2.534 -14.502 1.00 94.00 130 GLY A O 1
ATOM 972 N N . GLU A 1 131 ? 16.860 1.600 -14.571 1.00 95.12 131 GLU A N 1
ATOM 973 C CA . GLU A 1 131 ? 16.240 2.530 -13.626 1.00 95.12 131 GLU A CA 1
ATOM 974 C C . GLU A 1 131 ? 15.970 1.907 -12.250 1.00 95.12 131 GLU A C 1
ATOM 976 O O . GLU A 1 131 ? 15.906 2.633 -11.252 1.00 95.12 131 GLU A O 1
ATOM 981 N N . VAL A 1 132 ? 15.819 0.580 -12.197 1.00 95.44 132 VAL A N 1
ATOM 982 C CA . VAL A 1 132 ? 15.580 -0.197 -10.975 1.00 95.44 132 VAL A CA 1
ATOM 983 C C . VAL A 1 132 ? 16.563 -1.357 -10.915 1.00 95.44 132 VAL A C 1
ATOM 985 O O . VAL A 1 132 ? 16.671 -2.151 -11.846 1.00 95.44 132 VAL A O 1
ATOM 988 N N . GLU A 1 133 ? 17.247 -1.479 -9.783 1.00 94.88 133 GLU A N 1
ATOM 989 C CA . GLU A 1 133 ? 18.187 -2.562 -9.502 1.00 94.88 133 GLU A CA 1
ATOM 990 C C . GLU A 1 133 ? 17.802 -3.235 -8.179 1.00 94.88 133 GLU A C 1
ATOM 992 O O . GLU A 1 133 ? 17.703 -2.574 -7.142 1.00 94.88 133 GLU A O 1
ATOM 997 N N . ILE A 1 134 ? 17.586 -4.552 -8.211 1.00 91.88 134 ILE A N 1
ATOM 998 C CA . ILE A 1 134 ? 17.355 -5.358 -7.007 1.00 91.88 134 ILE A CA 1
ATOM 999 C C . ILE A 1 134 ? 18.709 -5.731 -6.411 1.00 91.88 134 ILE A C 1
ATOM 1001 O O . ILE A 1 134 ? 19.544 -6.344 -7.074 1.00 91.88 134 ILE A O 1
ATOM 1005 N N . LEU A 1 135 ? 18.910 -5.370 -5.152 1.00 92.94 135 LEU A N 1
ATOM 1006 C CA . LEU A 1 135 ? 20.119 -5.641 -4.389 1.00 92.94 135 LEU A CA 1
ATOM 1007 C C . LEU A 1 135 ? 19.904 -6.850 -3.457 1.00 92.94 135 LEU A C 1
ATOM 1009 O O . LEU A 1 135 ? 18.764 -7.273 -3.223 1.00 92.94 135 LEU A O 1
ATOM 1013 N N . PRO A 1 136 ? 20.983 -7.418 -2.887 1.00 91.12 136 PRO A N 1
ATOM 1014 C CA . PRO A 1 136 ? 20.874 -8.402 -1.814 1.00 91.12 136 PRO A CA 1
ATOM 1015 C C . PRO A 1 136 ? 20.014 -7.908 -0.639 1.00 91.12 136 PRO A C 1
ATOM 1017 O O . PRO A 1 136 ? 19.781 -6.713 -0.472 1.00 91.12 136 PRO A O 1
ATOM 1020 N N . GLU A 1 137 ? 19.541 -8.846 0.185 1.00 84.88 137 GLU A N 1
ATOM 1021 C CA . GLU A 1 137 ? 18.763 -8.561 1.406 1.00 84.88 137 GLU A CA 1
ATOM 1022 C C . GLU A 1 137 ? 17.435 -7.806 1.180 1.00 84.88 137 GLU A C 1
ATOM 1024 O O . GLU A 1 137 ? 16.875 -7.232 2.110 1.00 84.88 137 GLU A O 1
ATOM 1029 N N . ASN A 1 138 ? 16.874 -7.880 -0.034 1.00 82.31 138 ASN A N 1
ATOM 1030 C CA . ASN A 1 138 ? 15.648 -7.181 -0.451 1.00 82.31 138 ASN A CA 1
ATOM 1031 C C . ASN A 1 138 ? 15.771 -5.648 -0.451 1.00 82.31 138 ASN A C 1
ATOM 1033 O O . ASN A 1 138 ? 14.765 -4.948 -0.326 1.00 82.31 138 ASN A O 1
ATOM 1037 N N . PHE A 1 139 ? 16.984 -5.118 -0.610 1.00 90.69 139 PHE A N 1
ATOM 1038 C CA . PHE A 1 139 ? 17.159 -3.708 -0.932 1.00 90.69 139 PHE A CA 1
ATOM 1039 C C . PHE A 1 139 ? 16.939 -3.460 -2.422 1.00 90.69 139 PHE A C 1
ATOM 1041 O O . PHE A 1 139 ? 17.101 -4.343 -3.262 1.00 90.69 139 PHE A O 1
ATOM 1048 N N . VAL A 1 140 ? 16.581 -2.226 -2.757 1.00 93.56 140 VAL A N 1
ATOM 1049 C CA . VAL A 1 140 ? 16.365 -1.793 -4.136 1.00 93.56 140 VAL A CA 1
ATOM 1050 C C . VAL A 1 140 ? 17.064 -0.460 -4.317 1.00 93.56 140 VAL A C 1
ATOM 1052 O O . VAL A 1 140 ? 16.933 0.436 -3.481 1.00 93.56 140 VAL A O 1
ATOM 1055 N N . ARG A 1 141 ? 17.799 -0.310 -5.416 1.00 94.69 141 ARG A N 1
ATOM 1056 C CA . ARG A 1 141 ? 18.314 0.984 -5.854 1.00 94.69 141 ARG A CA 1
ATOM 1057 C C . ARG A 1 141 ? 17.391 1.533 -6.931 1.00 94.69 141 ARG A C 1
ATOM 1059 O O . ARG A 1 141 ? 17.179 0.907 -7.966 1.00 94.69 141 ARG A O 1
ATOM 1066 N N . LEU A 1 142 ? 16.857 2.721 -6.668 1.00 94.88 142 LEU A N 1
ATOM 1067 C CA . LEU A 1 142 ? 15.993 3.456 -7.584 1.00 94.88 142 LEU A CA 1
ATOM 1068 C C . LEU A 1 142 ? 16.759 4.642 -8.156 1.00 94.88 142 LEU A C 1
ATOM 1070 O O . LEU A 1 142 ? 17.328 5.439 -7.406 1.00 94.88 142 LEU A O 1
ATOM 1074 N N . ARG A 1 143 ? 16.763 4.776 -9.482 1.00 94.62 143 ARG A N 1
ATOM 1075 C CA . ARG A 1 143 ? 17.335 5.949 -10.149 1.00 94.62 143 ARG A CA 1
ATOM 1076 C C . ARG A 1 143 ? 16.305 7.063 -10.293 1.00 94.62 143 ARG A C 1
ATOM 1078 O O . ARG A 1 143 ? 15.095 6.845 -10.247 1.00 94.62 143 ARG A O 1
ATOM 1085 N N . ARG A 1 144 ? 16.812 8.281 -10.498 1.00 93.38 144 ARG A N 1
ATOM 1086 C CA . ARG A 1 144 ? 16.011 9.511 -10.577 1.00 93.38 144 ARG A CA 1
ATOM 1087 C C . ARG A 1 144 ? 14.822 9.430 -11.556 1.00 93.38 144 ARG A C 1
ATOM 1089 O O . ARG A 1 144 ? 13.743 9.814 -11.116 1.00 93.38 144 ARG A O 1
ATOM 1096 N N . PRO A 1 145 ? 14.937 8.877 -12.783 1.00 91.25 145 PRO A N 1
ATOM 1097 C CA . PRO A 1 145 ? 13.803 8.822 -13.714 1.00 91.25 145 PRO A CA 1
ATOM 1098 C C . PRO A 1 145 ? 12.566 8.101 -13.159 1.00 91.25 145 PRO A C 1
ATOM 1100 O O . PRO A 1 145 ? 11.441 8.554 -13.355 1.00 91.25 145 PRO A O 1
ATOM 1103 N N . VAL A 1 146 ? 12.761 7.008 -12.414 1.00 91.69 146 VAL A N 1
ATOM 1104 C CA . VAL A 1 146 ? 11.657 6.266 -11.784 1.00 91.69 146 VAL A CA 1
ATOM 1105 C C . VAL A 1 146 ? 11.056 7.037 -10.609 1.00 91.69 146 VAL A C 1
ATOM 1107 O O . VAL A 1 146 ? 9.837 7.067 -10.460 1.00 91.69 146 VAL A O 1
ATOM 1110 N N . LEU A 1 147 ? 11.883 7.720 -9.811 1.00 90.94 147 LEU A N 1
ATOM 1111 C CA . LEU A 1 147 ? 11.403 8.559 -8.706 1.00 90.94 147 LEU A CA 1
ATOM 1112 C C . LEU A 1 147 ? 10.604 9.776 -9.202 1.00 90.94 147 LEU A C 1
ATOM 1114 O O . LEU A 1 147 ? 9.602 10.144 -8.593 1.00 90.94 147 LEU A O 1
ATOM 1118 N N . GLU A 1 148 ? 11.026 10.388 -10.309 1.00 91.62 148 GLU A N 1
ATOM 1119 C CA . GLU A 1 148 ? 10.331 11.519 -10.937 1.00 91.62 148 GLU A CA 1
ATOM 1120 C C . GLU A 1 148 ? 9.010 11.097 -11.587 1.00 91.62 148 GLU A C 1
ATOM 1122 O O . GLU A 1 148 ? 8.017 11.815 -11.481 1.00 91.62 148 GLU A O 1
ATOM 1127 N N . ALA A 1 149 ? 8.973 9.913 -12.207 1.00 89.12 149 ALA A N 1
ATOM 1128 C CA . ALA A 1 149 ? 7.759 9.353 -12.799 1.00 89.12 149 ALA A CA 1
ATOM 1129 C C . ALA A 1 149 ? 6.713 8.927 -11.751 1.00 89.12 149 ALA A C 1
ATOM 1131 O O . ALA A 1 149 ? 5.528 8.825 -12.070 1.00 89.12 149 ALA A O 1
ATOM 1132 N N . GLN A 1 150 ? 7.132 8.697 -10.503 1.00 91.38 150 GLN A N 1
ATOM 1133 C CA . GLN A 1 150 ? 6.264 8.265 -9.409 1.00 91.38 150 GLN A CA 1
ATOM 1134 C C . GLN A 1 150 ? 6.479 9.109 -8.137 1.00 91.38 150 GLN A C 1
ATOM 1136 O O . GLN A 1 150 ? 6.995 8.609 -7.132 1.00 91.38 150 GLN A O 1
ATOM 1141 N N . PRO A 1 151 ? 6.052 10.390 -8.123 1.00 91.62 151 PRO A N 1
ATOM 1142 C CA . PRO A 1 151 ? 6.165 11.228 -6.934 1.00 91.62 151 PRO A CA 1
ATOM 1143 C C . PRO A 1 151 ? 5.400 10.621 -5.751 1.00 91.62 151 PRO A C 1
ATOM 1145 O O . PRO A 1 151 ? 4.170 10.560 -5.755 1.00 91.62 151 PRO A O 1
ATOM 1148 N N . LEU A 1 152 ? 6.109 10.198 -4.700 1.00 88.50 152 LEU A N 1
ATOM 1149 C CA . LEU A 1 152 ? 5.507 9.444 -3.589 1.00 88.50 152 LEU A CA 1
ATOM 1150 C C . LEU A 1 152 ? 4.481 10.239 -2.763 1.00 88.50 152 LEU A C 1
ATOM 1152 O O . LEU A 1 152 ? 3.679 9.642 -2.043 1.00 88.50 152 LEU A O 1
ATOM 1156 N N . SER A 1 153 ? 4.471 11.569 -2.873 1.00 89.06 153 SER A N 1
ATOM 1157 C CA . SER A 1 153 ? 3.406 12.422 -2.326 1.00 89.06 153 SER A CA 1
ATOM 1158 C C . SER A 1 153 ? 2.043 12.148 -2.971 1.00 89.06 153 SER A C 1
ATOM 1160 O O . SER A 1 153 ? 1.012 12.406 -2.360 1.00 89.06 153 SER A O 1
ATOM 1162 N N . GLN A 1 154 ? 2.031 11.577 -4.176 1.00 91.88 154 GLN A N 1
ATOM 1163 C CA . GLN A 1 154 ? 0.835 11.196 -4.920 1.00 91.88 154 GLN A CA 1
ATOM 1164 C C . GLN A 1 154 ? 0.547 9.690 -4.842 1.00 91.88 154 GLN A C 1
ATOM 1166 O O . GLN A 1 154 ? -0.331 9.211 -5.553 1.00 91.88 154 GLN A O 1
ATOM 1171 N N . ALA A 1 155 ? 1.229 8.944 -3.959 1.00 93.12 155 ALA A N 1
ATOM 1172 C CA . ALA A 1 155 ? 1.115 7.485 -3.875 1.00 93.12 155 ALA A CA 1
ATOM 1173 C C . ALA A 1 155 ? -0.322 6.971 -3.676 1.00 93.12 155 ALA A C 1
ATOM 1175 O O . ALA A 1 155 ? -0.653 5.881 -4.133 1.00 93.12 155 ALA A O 1
ATOM 1176 N N . ALA A 1 156 ? -1.197 7.776 -3.063 1.00 93.25 156 ALA A N 1
ATOM 1177 C CA . ALA A 1 156 ? -2.617 7.459 -2.908 1.00 93.25 156 ALA A CA 1
ATOM 1178 C C . ALA A 1 156 ? -3.379 7.329 -4.243 1.00 93.25 156 ALA A C 1
ATOM 1180 O O . ALA A 1 156 ? -4.443 6.727 -4.268 1.00 93.25 156 ALA A O 1
ATOM 1181 N N . LYS A 1 157 ? -2.852 7.857 -5.357 1.00 93.44 157 LYS A N 1
ATOM 1182 C CA . LYS A 1 157 ? -3.451 7.701 -6.696 1.00 93.44 157 LYS A CA 1
ATOM 1183 C C . LYS A 1 157 ? -3.216 6.316 -7.301 1.00 93.44 157 LYS A C 1
ATOM 1185 O O . LYS A 1 157 ? -3.886 5.954 -8.262 1.00 93.44 157 LYS A O 1
ATOM 1190 N N . TRP A 1 158 ? -2.257 5.560 -6.769 1.00 95.62 158 TRP A N 1
ATOM 1191 C CA . TRP A 1 158 ? -1.832 4.267 -7.314 1.00 95.62 158 TRP A CA 1
ATOM 1192 C C . TRP A 1 158 ? -2.107 3.107 -6.359 1.00 95.62 158 TRP A C 1
ATOM 1194 O O . TRP A 1 158 ? -1.505 2.043 -6.478 1.00 95.62 158 TRP A O 1
ATOM 1204 N N . ALA A 1 159 ? -3.018 3.307 -5.411 1.00 96.69 159 ALA A N 1
ATOM 1205 C CA . ALA A 1 159 ? -3.509 2.267 -4.528 1.00 96.69 159 ALA A CA 1
ATOM 1206 C C . ALA A 1 159 ? -5.026 2.399 -4.386 1.00 96.69 159 ALA A C 1
ATOM 1208 O O . ALA A 1 159 ? -5.533 3.505 -4.230 1.00 96.69 159 ALA A O 1
ATOM 1209 N N . HIS A 1 160 ? -5.744 1.284 -4.451 1.00 95.19 160 HIS A N 1
ATOM 1210 C CA . HIS A 1 160 ? -7.179 1.242 -4.169 1.00 95.19 160 HIS A CA 1
ATOM 1211 C C . HIS A 1 160 ? -7.586 -0.149 -3.686 1.00 95.19 160 HIS A C 1
ATOM 1213 O O . HIS A 1 160 ? -6.837 -1.118 -3.835 1.00 95.19 160 HIS A O 1
ATOM 1219 N N . VAL A 1 161 ? -8.789 -0.250 -3.131 1.00 93.06 161 VAL A N 1
ATOM 1220 C CA . VAL A 1 161 ? -9.463 -1.525 -2.884 1.00 93.06 161 VAL A CA 1
ATOM 1221 C C . VAL A 1 161 ? -10.545 -1.700 -3.931 1.00 93.06 161 VAL A C 1
ATOM 1223 O O . VAL A 1 161 ? -11.332 -0.785 -4.158 1.00 93.06 161 VAL A O 1
ATOM 1226 N N . GLN A 1 162 ? -10.584 -2.869 -4.555 1.00 90.06 162 GLN A N 1
ATOM 1227 C CA . GLN A 1 162 ? -11.697 -3.297 -5.387 1.00 90.06 162 GLN A CA 1
ATOM 1228 C C . GLN A 1 162 ? -12.502 -4.353 -4.630 1.00 90.06 162 GLN A C 1
ATOM 1230 O O . GLN A 1 162 ? -11.932 -5.303 -4.089 1.00 90.06 162 GLN A O 1
ATOM 1235 N N . VAL A 1 163 ? -13.825 -4.217 -4.641 1.00 86.31 163 VAL A N 1
ATOM 1236 C CA . VAL A 1 163 ? -14.745 -5.203 -4.070 1.00 86.31 163 VAL A CA 1
ATOM 1237 C C . VAL A 1 163 ? -15.747 -5.625 -5.133 1.00 86.31 163 VAL A C 1
ATOM 1239 O O . VAL A 1 163 ? -16.354 -4.784 -5.791 1.00 86.31 163 VAL A O 1
ATOM 1242 N N . ALA A 1 164 ? -15.894 -6.935 -5.317 1.00 83.75 164 ALA A N 1
ATOM 1243 C CA . ALA A 1 164 ? -16.992 -7.495 -6.092 1.00 83.75 164 ALA A CA 1
ATOM 1244 C C . ALA A 1 164 ? -18.217 -7.608 -5.183 1.00 83.75 164 ALA A C 1
ATOM 1246 O O . ALA A 1 164 ? -18.145 -8.289 -4.157 1.00 83.75 164 ALA A O 1
ATOM 1247 N N . LEU A 1 165 ? -19.301 -6.935 -5.559 1.00 78.06 165 LEU A N 1
ATOM 1248 C CA . LEU A 1 165 ? -20.564 -6.961 -4.831 1.00 78.06 165 LEU A CA 1
ATOM 1249 C C . LEU A 1 165 ? -21.552 -7.906 -5.525 1.00 78.06 165 LEU A C 1
ATOM 1251 O O . LEU A 1 165 ? -21.493 -8.090 -6.749 1.00 78.06 165 LEU A O 1
ATOM 1255 N N . SER A 1 166 ? -22.415 -8.551 -4.741 1.00 74.88 166 SER A N 1
ATOM 1256 C CA . SER A 1 166 ? -23.352 -9.556 -5.239 1.00 74.88 166 SER A CA 1
ATOM 1257 C C . SER A 1 166 ? -24.788 -9.104 -5.022 1.00 74.88 166 SER A C 1
ATOM 1259 O O . SER A 1 166 ? -25.319 -9.206 -3.927 1.00 74.88 166 SER A O 1
ATOM 1261 N N . GLY A 1 167 ? -25.472 -8.727 -6.099 1.00 70.62 167 GLY A N 1
ATOM 1262 C CA . GLY A 1 167 ? -26.872 -8.321 -6.029 1.00 70.62 167 GLY A CA 1
ATOM 1263 C C . GLY A 1 167 ? -27.089 -6.935 -6.609 1.00 70.62 167 GLY A C 1
ATOM 1264 O O . GLY A 1 167 ? -26.234 -6.398 -7.312 1.00 70.62 167 GLY A O 1
ATOM 1265 N N . ASP A 1 168 ? -28.282 -6.403 -6.361 1.00 70.44 168 ASP A N 1
ATOM 1266 C CA . ASP A 1 168 ? -28.652 -5.056 -6.774 1.00 70.44 168 ASP A CA 1
ATOM 1267 C C . ASP A 1 168 ? -28.295 -4.106 -5.629 1.00 70.44 168 ASP A C 1
ATOM 1269 O O . ASP A 1 168 ? -28.816 -4.232 -4.517 1.00 70.44 168 ASP A O 1
ATOM 1273 N N . HIS A 1 169 ? -27.357 -3.197 -5.877 1.00 66.00 169 HIS A N 1
ATOM 1274 C CA . HIS A 1 169 ? -26.865 -2.258 -4.873 1.00 66.00 169 HIS A CA 1
ATOM 1275 C C . HIS A 1 169 ? -27.276 -0.838 -5.249 1.00 66.00 169 HIS A C 1
ATOM 1277 O O . HIS A 1 169 ? -27.358 -0.526 -6.440 1.00 66.00 169 HIS A O 1
ATOM 1283 N N . PRO A 1 170 ? -27.519 0.038 -4.255 1.00 66.75 170 PRO A N 1
ATOM 1284 C CA . PRO A 1 170 ? -27.667 1.459 -4.525 1.00 66.75 170 PRO A CA 1
ATOM 1285 C C . PRO A 1 170 ? -26.437 1.972 -5.273 1.00 66.75 170 PRO A C 1
ATOM 1287 O O . PRO A 1 170 ? -25.346 1.410 -5.147 1.00 66.75 170 PRO A O 1
ATOM 1290 N N . ASP A 1 171 ? -26.626 3.045 -6.035 1.00 67.06 171 ASP A N 1
ATOM 1291 C CA . ASP A 1 171 ? -25.560 3.640 -6.830 1.00 67.06 171 ASP A CA 1
ATOM 1292 C C . ASP A 1 171 ? -24.353 3.964 -5.932 1.00 67.06 171 ASP A C 1
ATOM 1294 O O . ASP A 1 171 ? -24.428 4.797 -5.020 1.00 67.06 171 ASP A O 1
ATOM 1298 N N . ILE A 1 172 ? -23.266 3.215 -6.135 1.00 65.56 172 ILE A N 1
ATOM 1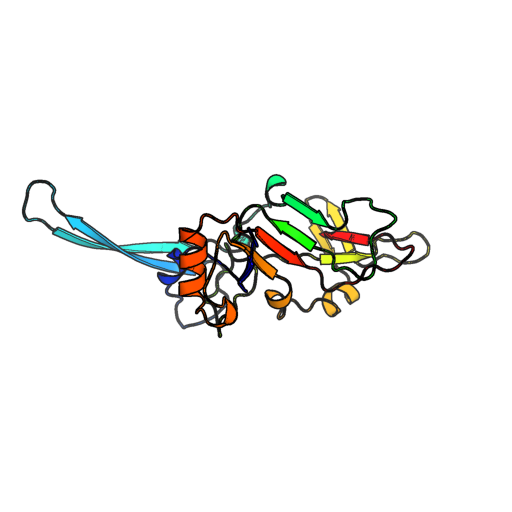299 C CA . ILE A 1 172 ? -22.100 3.149 -5.238 1.00 65.56 172 ILE A CA 1
ATOM 1300 C C . ILE A 1 172 ? -21.453 4.536 -5.121 1.00 65.56 172 ILE A C 1
ATOM 1302 O O . ILE A 1 172 ? -20.928 4.892 -4.066 1.00 65.56 172 ILE A O 1
ATOM 1306 N N . ASP A 1 173 ? -21.584 5.347 -6.173 1.00 65.56 173 ASP A N 1
ATOM 1307 C CA . ASP A 1 173 ? -21.072 6.713 -6.271 1.00 65.56 173 ASP A CA 1
ATOM 1308 C C . ASP A 1 173 ? -21.740 7.698 -5.291 1.00 65.56 173 ASP A C 1
ATOM 1310 O O . ASP A 1 173 ? -21.204 8.779 -5.033 1.00 65.56 173 ASP A O 1
ATOM 1314 N N . VAL A 1 174 ? -22.886 7.338 -4.701 1.00 67.75 174 VAL A N 1
ATOM 1315 C CA . VAL A 1 174 ? -23.637 8.183 -3.752 1.00 67.75 174 VAL A CA 1
ATOM 1316 C C . VAL A 1 174 ? -23.318 7.834 -2.290 1.00 67.75 174 VAL A C 1
ATOM 1318 O O . VAL A 1 174 ? -23.641 8.594 -1.373 1.00 67.75 174 VAL A O 1
ATOM 1321 N N . LEU A 1 175 ? -22.661 6.701 -2.038 1.00 68.25 175 LEU A N 1
ATOM 1322 C CA . LEU A 1 175 ? -22.381 6.227 -0.686 1.00 68.25 175 LEU A CA 1
ATOM 1323 C C . LEU A 1 175 ? -21.166 6.939 -0.068 1.00 68.25 175 LEU A C 1
ATOM 1325 O O . LEU A 1 175 ? -20.127 7.151 -0.696 1.00 68.25 175 LEU A O 1
ATOM 1329 N N . SER A 1 176 ? -21.264 7.285 1.217 1.00 70.81 176 SER A N 1
ATOM 1330 C CA . SER A 1 176 ? -20.095 7.726 1.986 1.00 70.81 176 SER A CA 1
ATOM 1331 C C . SER A 1 176 ? -19.109 6.572 2.211 1.00 70.81 176 SER A C 1
ATOM 1333 O O . SER A 1 176 ? -19.473 5.400 2.160 1.00 70.81 176 SER A O 1
ATOM 1335 N N . THR A 1 177 ? -17.849 6.887 2.525 1.00 67.31 177 THR A N 1
ATOM 1336 C CA . THR A 1 177 ? -16.807 5.878 2.796 1.00 67.31 177 THR A CA 1
ATOM 1337 C C . THR A 1 177 ? -17.194 4.912 3.920 1.00 67.31 177 THR A C 1
ATOM 1339 O O . THR A 1 177 ? -16.908 3.724 3.823 1.00 67.31 177 THR A O 1
ATOM 1342 N N . SER A 1 178 ? -17.877 5.387 4.967 1.00 70.31 178 SER A N 1
ATOM 1343 C CA . SER A 1 178 ? -18.349 4.531 6.061 1.00 70.31 178 SER A CA 1
ATOM 1344 C C . SER A 1 178 ? -19.480 3.600 5.620 1.00 70.31 178 SER A C 1
ATOM 1346 O O . SER A 1 178 ? -19.446 2.420 5.953 1.00 70.31 178 SER A O 1
ATOM 1348 N N . GLN A 1 179 ? -20.438 4.095 4.830 1.00 72.00 179 GLN A N 1
ATOM 1349 C CA . GLN A 1 179 ? -21.516 3.276 4.262 1.00 72.00 179 GLN A CA 1
ATOM 1350 C C . GLN A 1 179 ? -20.977 2.233 3.279 1.00 72.00 179 GLN A C 1
ATOM 1352 O O . GLN A 1 179 ? -21.433 1.095 3.287 1.00 72.00 179 GLN A O 1
ATOM 1357 N N . LEU A 1 180 ? -19.978 2.596 2.472 1.00 71.69 180 LEU A N 1
ATOM 1358 C CA . LEU A 1 180 ? -19.300 1.656 1.587 1.00 71.69 180 LEU A CA 1
ATOM 1359 C C . LEU A 1 180 ? -18.547 0.582 2.369 1.00 71.69 180 LEU A C 1
ATOM 1361 O O . LEU A 1 180 ? -18.678 -0.590 2.043 1.00 71.69 180 LEU A O 1
ATOM 1365 N N . ASN A 1 181 ? -17.803 0.952 3.416 1.00 72.31 181 ASN A N 1
ATOM 1366 C CA . ASN A 1 181 ? -17.122 -0.026 4.267 1.00 72.31 181 ASN A CA 1
ATOM 1367 C C . ASN A 1 181 ? -18.124 -0.994 4.916 1.00 72.31 181 ASN A C 1
ATOM 1369 O O . ASN A 1 181 ? -17.924 -2.200 4.855 1.00 72.31 181 ASN A O 1
ATOM 1373 N N . GLN A 1 182 ? -19.245 -0.487 5.442 1.00 74.69 182 GLN A N 1
ATOM 1374 C CA . GLN A 1 182 ? -2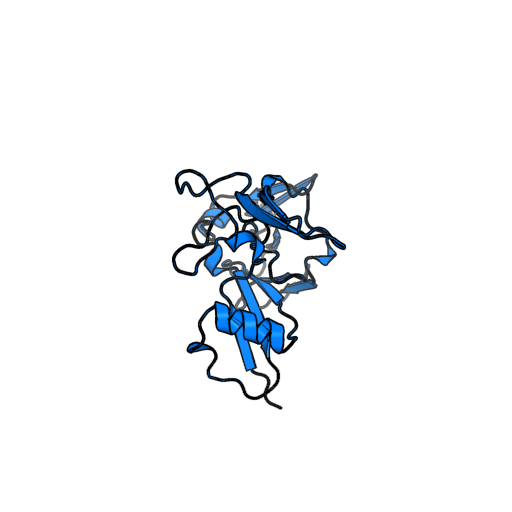0.310 -1.325 6.006 1.00 74.69 182 GLN A CA 1
ATOM 1375 C C . GLN A 1 182 ? -20.949 -2.252 4.968 1.00 74.69 182 GLN A C 1
ATOM 1377 O O . GLN A 1 182 ? -21.230 -3.406 5.278 1.00 74.69 182 GLN A O 1
ATOM 1382 N N . LEU A 1 183 ? -21.173 -1.768 3.743 1.00 71.75 183 LEU A N 1
ATOM 1383 C CA . LEU A 1 183 ? -21.704 -2.582 2.652 1.00 71.75 183 LEU A CA 1
ATOM 1384 C C . LEU A 1 183 ? -20.728 -3.701 2.278 1.00 71.75 183 LEU A C 1
ATOM 1386 O O . LEU A 1 183 ? -21.140 -4.846 2.133 1.00 71.75 183 LEU A O 1
ATOM 1390 N N . VAL A 1 184 ? -19.435 -3.385 2.170 1.00 71.88 184 VAL A N 1
ATOM 1391 C CA . VAL A 1 184 ? -18.374 -4.362 1.886 1.00 71.88 184 VAL A CA 1
ATOM 1392 C C . VAL A 1 184 ? -18.306 -5.438 2.972 1.00 71.88 184 VAL A C 1
ATOM 1394 O O . VAL A 1 184 ? -18.195 -6.619 2.640 1.00 71.88 184 VAL A O 1
ATOM 1397 N N . ASP A 1 185 ? -18.416 -5.046 4.244 1.00 71.62 185 ASP A N 1
ATOM 1398 C CA . ASP A 1 185 ? -18.428 -5.973 5.378 1.00 71.62 185 ASP A CA 1
ATOM 1399 C C . ASP A 1 185 ? -19.692 -6.853 5.393 1.00 71.62 185 ASP A C 1
ATOM 1401 O O . ASP A 1 185 ? -19.606 -8.054 5.653 1.00 71.62 185 ASP A O 1
ATOM 1405 N N . ALA A 1 186 ? -20.863 -6.280 5.090 1.00 70.56 186 ALA A N 1
ATOM 1406 C CA . ALA A 1 186 ? -22.152 -6.976 5.112 1.00 70.56 186 ALA A CA 1
ATOM 1407 C C . ALA A 1 186 ? -22.334 -7.964 3.946 1.00 70.56 186 ALA A C 1
ATOM 1409 O O . ALA A 1 186 ? -22.883 -9.048 4.133 1.00 70.56 186 ALA A O 1
ATOM 1410 N N . GLU A 1 187 ? -21.862 -7.600 2.753 1.00 63.16 187 GLU A N 1
ATOM 1411 C CA . GLU A 1 187 ? -21.970 -8.399 1.525 1.00 63.16 187 GLU A CA 1
ATOM 1412 C C . GLU A 1 187 ? -20.990 -9.580 1.486 1.00 63.16 187 GLU A C 1
ATOM 1414 O O . GLU A 1 187 ? -21.112 -10.470 0.644 1.00 63.16 187 GLU A O 1
ATOM 1419 N N . GLY A 1 188 ? -19.987 -9.599 2.370 1.00 60.03 188 GLY A N 1
ATOM 1420 C CA . GLY A 1 188 ? -18.989 -10.668 2.401 1.00 60.03 188 GLY A CA 1
ATOM 1421 C C . GLY A 1 188 ? -18.184 -10.783 1.101 1.00 60.03 188 GLY A C 1
ATOM 1422 O O . GLY A 1 188 ? -17.673 -11.861 0.777 1.00 60.03 188 GLY A O 1
ATOM 1423 N N . GLY A 1 189 ? -18.069 -9.684 0.343 1.00 64.31 189 GLY A N 1
ATOM 1424 C CA . GLY A 1 189 ? -17.200 -9.615 -0.826 1.00 64.31 189 GLY A CA 1
ATOM 1425 C C . GLY A 1 189 ? -15.762 -9.989 -0.452 1.00 64.31 189 GLY A C 1
ATOM 1426 O O . GLY A 1 189 ? -15.358 -9.919 0.706 1.00 64.31 189 GLY A O 1
ATOM 1427 N N . LYS A 1 190 ? -14.952 -10.401 -1.431 1.00 75.31 190 LYS A N 1
ATOM 1428 C CA . LYS A 1 190 ? -13.508 -10.605 -1.223 1.00 75.31 190 LYS A CA 1
ATOM 1429 C C . LYS A 1 190 ? -12.788 -9.314 -1.611 1.00 75.31 190 LYS A C 1
ATOM 1431 O O . LYS A 1 190 ? -12.469 -9.172 -2.793 1.00 75.31 190 LYS A O 1
ATOM 1436 N N . PRO A 1 191 ? -12.581 -8.351 -0.691 1.00 86.31 191 PRO A N 1
ATOM 1437 C CA . PRO A 1 191 ? -11.915 -7.110 -1.039 1.00 86.31 191 PRO A CA 1
ATOM 1438 C C . PRO A 1 191 ? -10.464 -7.407 -1.420 1.00 86.31 191 PRO A C 1
ATOM 1440 O O . PRO A 1 191 ? -9.756 -8.138 -0.726 1.00 86.31 191 PRO A O 1
ATOM 1443 N N . VAL A 1 192 ? -10.020 -6.828 -2.530 1.00 90.25 192 VAL A N 1
ATOM 1444 C CA . VAL A 1 192 ? -8.653 -6.968 -3.027 1.00 90.25 192 VAL A CA 1
ATOM 1445 C C . VAL A 1 192 ? -8.023 -5.590 -3.078 1.00 90.25 192 VAL A C 1
ATOM 1447 O O . VAL A 1 192 ? -8.535 -4.690 -3.742 1.00 90.25 192 VAL A O 1
ATOM 1450 N N . ALA A 1 193 ? -6.894 -5.420 -2.395 1.00 95.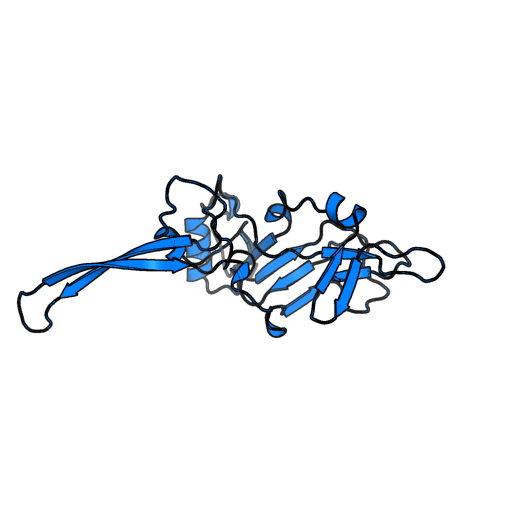50 193 ALA A N 1
ATOM 1451 C CA . ALA A 1 193 ? -6.078 -4.228 -2.576 1.00 95.50 193 ALA A CA 1
ATOM 1452 C C . ALA A 1 193 ? -5.233 -4.358 -3.840 1.00 95.50 193 ALA A C 1
ATOM 1454 O O . ALA A 1 193 ? -4.632 -5.405 -4.085 1.00 95.50 193 ALA A O 1
ATOM 1455 N N . ARG A 1 194 ? -5.140 -3.276 -4.610 1.00 97.06 194 ARG A N 1
ATOM 1456 C CA . ARG A 1 194 ? -4.259 -3.168 -5.770 1.00 97.06 194 ARG A CA 1
ATOM 1457 C C . ARG A 1 194 ? -3.262 -2.047 -5.579 1.00 97.06 194 ARG A C 1
ATOM 1459 O O . ARG A 1 194 ? -3.654 -0.933 -5.246 1.00 97.06 194 ARG A O 1
ATOM 1466 N N . LEU A 1 195 ? -1.994 -2.347 -5.843 1.00 97.75 195 LEU A N 1
ATOM 1467 C CA . LEU A 1 195 ? -0.956 -1.344 -6.060 1.00 97.75 195 LEU A CA 1
ATOM 1468 C C . LEU A 1 195 ? -0.659 -1.296 -7.551 1.00 97.75 195 LEU A C 1
ATOM 1470 O O . LEU A 1 195 ? -0.384 -2.332 -8.152 1.00 97.75 195 LEU A O 1
ATOM 1474 N N . LEU A 1 196 ? -0.720 -0.109 -8.136 1.00 96.56 196 LEU A N 1
ATOM 1475 C CA . LEU A 1 196 ? -0.436 0.133 -9.543 1.00 96.56 196 LEU A CA 1
ATOM 1476 C C . LEU A 1 196 ? 0.893 0.867 -9.672 1.00 96.56 196 LEU A C 1
ATOM 1478 O O . LEU A 1 196 ? 1.282 1.626 -8.786 1.00 96.56 196 LEU A O 1
ATOM 1482 N N . SER A 1 197 ? 1.566 0.678 -10.798 1.00 94.81 197 SER A N 1
ATOM 1483 C CA . SER A 1 197 ? 2.642 1.570 -11.203 1.00 94.81 197 SER A CA 1
ATOM 1484 C C . SER A 1 197 ? 2.119 2.579 -12.231 1.00 94.81 197 SER A C 1
ATOM 1486 O O . SER A 1 197 ? 1.432 2.178 -13.175 1.00 94.81 197 SER A O 1
ATOM 1488 N N . PRO A 1 198 ? 2.449 3.879 -12.105 1.00 92.94 198 PRO A N 1
ATOM 1489 C CA . PRO A 1 198 ? 2.194 4.857 -13.163 1.00 92.94 198 PRO A CA 1
ATOM 1490 C C . PRO A 1 198 ? 3.068 4.633 -14.403 1.00 92.94 198 PRO A C 1
ATOM 1492 O O . PRO A 1 198 ? 2.837 5.260 -15.437 1.00 92.94 198 PRO A O 1
ATOM 1495 N N . ARG A 1 199 ? 4.093 3.775 -14.312 1.00 89.81 199 ARG A N 1
ATOM 1496 C CA . ARG A 1 199 ? 5.028 3.517 -15.401 1.00 89.81 199 ARG A CA 1
ATOM 1497 C C . ARG A 1 199 ? 4.385 2.621 -16.460 1.00 89.81 199 ARG A C 1
ATOM 1499 O O . ARG A 1 199 ? 3.967 1.502 -16.171 1.00 89.81 199 ARG A O 1
ATOM 1506 N N . GLN A 1 200 ? 4.363 3.099 -17.701 1.00 87.94 200 GLN A N 1
ATOM 1507 C CA . GLN A 1 200 ? 4.073 2.255 -18.859 1.00 87.94 200 GLN A CA 1
ATOM 1508 C C . GLN A 1 200 ? 5.305 1.432 -19.235 1.00 87.94 200 GLN A C 1
ATOM 1510 O O . GLN A 1 200 ? 6.436 1.913 -19.147 1.00 87.94 200 GLN A O 1
ATOM 1515 N N . LEU A 1 201 ? 5.075 0.195 -19.670 1.00 91.44 201 LEU A N 1
ATOM 1516 C CA . LEU A 1 201 ? 6.141 -0.682 -20.136 1.00 91.44 201 LEU A CA 1
ATOM 1517 C C . LEU A 1 201 ? 6.635 -0.233 -21.514 1.00 91.44 201 LEU A C 1
ATOM 1519 O O . LEU A 1 201 ? 5.849 -0.057 -22.445 1.00 91.44 201 LEU A O 1
ATOM 1523 N N . ALA A 1 202 ? 7.950 -0.095 -21.659 1.00 88.94 202 ALA A N 1
ATOM 1524 C CA . ALA A 1 202 ? 8.582 0.115 -22.955 1.00 88.94 202 ALA A CA 1
ATOM 1525 C C . ALA A 1 202 ? 8.739 -1.209 -23.724 1.00 88.94 202 ALA A C 1
ATOM 1527 O O . ALA A 1 202 ? 9.086 -2.248 -23.158 1.00 88.94 202 ALA A O 1
ATOM 1528 N N . ARG A 1 203 ? 8.519 -1.166 -25.042 1.00 87.00 203 A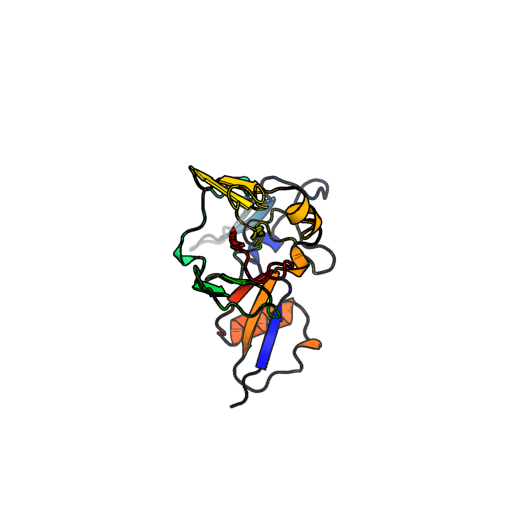RG A N 1
ATOM 1529 C CA . ARG A 1 203 ? 8.743 -2.321 -25.926 1.00 87.00 203 ARG A CA 1
ATOM 1530 C C . ARG A 1 203 ? 10.224 -2.689 -25.969 1.00 87.00 203 ARG A C 1
ATOM 1532 O O . ARG A 1 203 ? 11.072 -1.804 -25.942 1.00 87.00 203 ARG A O 1
ATOM 1539 N N . ASN A 1 204 ? 10.512 -3.986 -26.104 1.00 86.56 204 ASN A N 1
ATOM 1540 C CA . ASN A 1 204 ? 11.868 -4.535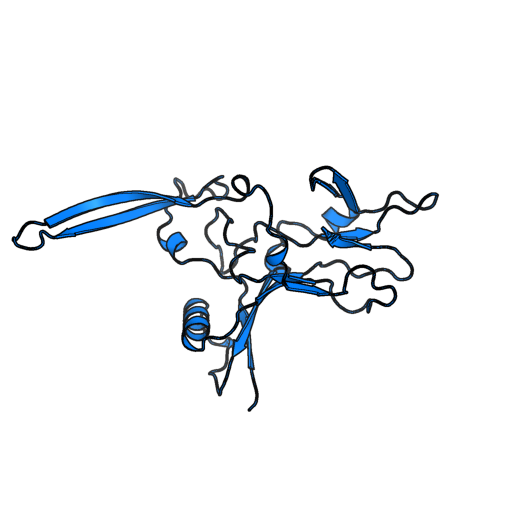 -26.243 1.00 86.56 204 ASN A CA 1
ATOM 1541 C C . ASN A 1 204 ? 12.833 -4.122 -25.119 1.00 86.56 204 ASN A C 1
ATOM 1543 O O . ASN A 1 204 ? 14.036 -4.044 -25.335 1.00 86.56 204 ASN A O 1
ATOM 1547 N N . ARG A 1 205 ? 12.312 -3.845 -23.921 1.00 89.31 205 ARG A N 1
ATOM 1548 C CA . ARG A 1 205 ? 13.111 -3.511 -22.742 1.00 89.31 205 ARG A CA 1
ATOM 1549 C C . ARG A 1 205 ? 12.741 -4.441 -21.600 1.00 89.31 205 ARG A C 1
ATOM 1551 O O . ARG A 1 205 ? 11.558 -4.649 -21.315 1.00 89.31 205 ARG A O 1
ATOM 1558 N N . LEU A 1 206 ? 13.752 -4.966 -20.917 1.00 91.50 206 LEU A N 1
ATOM 1559 C CA . LEU A 1 206 ? 13.542 -5.709 -19.683 1.00 91.50 206 LEU A CA 1
ATOM 1560 C C . LEU A 1 206 ? 13.107 -4.735 -18.583 1.00 91.50 206 LEU A C 1
ATOM 1562 O O . LEU A 1 206 ? 13.779 -3.735 -18.335 1.00 91.50 206 LEU A O 1
ATOM 1566 N N . HIS A 1 207 ? 11.988 -5.037 -17.929 1.00 93.44 207 HIS A N 1
ATOM 1567 C CA . HIS A 1 207 ? 11.496 -4.285 -16.778 1.00 93.44 207 HIS A CA 1
ATOM 1568 C C . HIS A 1 207 ? 11.553 -5.140 -15.522 1.00 93.44 207 HIS A C 1
ATOM 1570 O O . HIS A 1 207 ? 11.359 -6.355 -15.568 1.00 93.44 207 HIS A O 1
ATOM 1576 N N . VAL A 1 208 ? 11.780 -4.475 -14.397 1.00 94.00 208 VAL A N 1
ATOM 1577 C CA . VAL A 1 208 ? 11.789 -5.065 -13.065 1.00 94.00 208 VAL A CA 1
ATOM 1578 C C . VAL A 1 208 ? 10.799 -4.305 -12.195 1.00 94.00 208 VAL A C 1
ATOM 1580 O O . VAL A 1 208 ? 10.667 -3.083 -12.296 1.00 94.00 208 VAL A O 1
ATOM 1583 N N . ALA A 1 209 ? 10.087 -5.060 -11.363 1.00 92.81 209 ALA A N 1
ATOM 1584 C CA . ALA A 1 209 ? 9.149 -4.551 -10.380 1.00 92.81 209 ALA A CA 1
ATOM 1585 C C . ALA A 1 209 ? 9.690 -4.801 -8.969 1.00 92.81 209 ALA A C 1
ATOM 1587 O O . ALA A 1 209 ? 10.267 -5.864 -8.716 1.00 92.81 209 ALA A O 1
ATOM 1588 N N . ALA A 1 210 ? 9.486 -3.836 -8.078 1.00 87.81 210 ALA A N 1
ATOM 1589 C CA . ALA A 1 210 ? 9.898 -3.888 -6.683 1.00 87.81 210 ALA A CA 1
ATOM 1590 C C . ALA A 1 210 ? 8.841 -3.285 -5.750 1.00 87.81 210 ALA A C 1
ATOM 1592 O O . ALA A 1 210 ? 8.105 -2.369 -6.195 1.00 87.81 210 ALA A O 1
#

Foldseek 3Di:
DDKDKFKALADEDPVCVQFDAPPQDFDDQKTKGKDWDKDQDPPDRDIDIDIDIDIQHAPVVDLDDDPLQFPDWVPDPPDQDHDLPDWTKTKGQDRRQQPSRRNGDADPSFDQGPDAKFKWFPQDPPPGRIQWDQDPSRDIDGHPVRCVLCPSVCQSVFKMKMWTADDDDPDSVPDDPVRNVVRRVVRVTRIIMMHTRSDGDDHPTHMDMD